Protein AF-A0A1E1WAR2-F1 (afdb_monomer)

InterPro domains:
  IPR010472 Formin, FH3 domain [PF06367] (87-270)
  IPR010472 Formin, FH3 domain [SM01139] (85-286)
  IPR010473 Formin, GTPase-binding domain [PF06371] (24-82)
  IPR010473 Formin, GTPase-binding domain [SM01140] (3-82)
  IPR011989 Armadillo-like helical [G3DSA:1.25.10.10] (8-185)
  IPR014768 Rho GTPase-binding/formin homology 3 (GBD/FH3) domain [PS51232] (1-270)
  IPR016024 Armadillo-type fold [SSF48371] (25-246)
  IPR043592 Formin-like protein, animal [PTHR45857] (8-294)

Solvent-accessible surface area (backbone atoms only — not comparable to full-atom values): 17718 Å² total; per-residue (Å²): 137,87,84,76,66,72,66,59,62,57,51,52,54,56,52,50,68,72,63,70,69,67,59,77,67,55,52,53,46,51,52,53,52,51,50,51,58,40,48,75,32,77,68,44,30,53,52,49,71,72,33,61,68,60,51,34,51,47,56,54,47,50,76,46,88,50,56,71,47,30,20,54,40,33,50,53,52,39,59,43,33,75,39,94,75,23,44,64,54,48,52,53,26,37,53,48,40,17,66,76,75,63,43,96,45,66,61,47,67,61,46,44,57,71,74,66,57,96,64,94,53,68,69,32,52,35,27,50,42,47,30,51,42,46,75,31,66,70,54,87,51,64,70,58,24,52,51,47,45,47,54,41,48,76,67,46,45,59,72,49,51,64,67,51,71,76,53,87,50,63,73,44,48,53,41,52,48,58,39,62,78,65,59,84,58,67,67,60,54,49,52,53,50,52,53,49,49,54,52,50,54,52,49,52,53,51,51,52,52,49,50,52,50,51,54,51,50,56,50,51,51,52,51,49,52,52,52,50,55,51,52,52,51,52,52,50,50,53,50,51,53,50,51,51,52,52,48,54,51,48,52,52,54,51,52,53,51,50,52,52,50,54,52,50,52,50,50,52,49,50,52,51,48,52,52,50,48,54,52,49,50,58,56,54,74,72,64,88,90,84,88,82,91,80,89,84,88,82,89,81,82,90,84,83,88,80,85,84,134

Sequence (309 aa):
ETTGSPGVAKRRSRHAARLNMGASTDDIHVCIMCMRAIMNNKYGFNMVIQHREAINSIALSLVHHSLRTKALVLELLAAICLVKGGHQIILSAFDNFKEVVGEPRRFHTLMEYFMNYDSFHIEFMVACMQFVNIIVHSVEDMNFRVHLQYEFTALKLDEYLERLRLCESEDLQVQISAYLDNVFDVAALMEDSETKTAALEKVNELEDELGHAHERLAALEREAIAKLATLEAELAQVRQERDQLAEARRQVVEEVSTLRRAQQDSRNRQSMLESKVQELESLTKSLPRGASMGAISSHALCNGNGTPN

Nearest PDB structures (foldseek):
  4yc7-assembly1_B  TM=9.205E-01  e=5.874E-16  Homo sapiens
  2bnx-assembly1_B  TM=8.330E-01  e=1.258E-05  Mus musculus
  3eg5-assembly1_D  TM=7.615E-01  e=5.241E-06  Mus musculus
  2bap-assembly2_B-3  TM=7.646E-01  e=7.913E-06  Mus musculus
  2bap-assembly1_A-2  TM=7.603E-01  e=1.258E-05  Mus musculus

Foldseek 3Di:
DDDDDPVVVVVVVVVCVVVPPDPVLVVLLVVLVVLVVLCVDPVSVVVCLVVLVNLLSLVLQCPRPDLVSVLSSLVVLLVQCLDDVSLVSSVVSQVVVCVVVVPPDRCLVVLCCQQPPPDDDPSSNLSSLSSLLSSQQVDPDVVSSLVSLVSVVVSVVVVRLVVCCPPPDPSNNVSSVSNVVRDDDPPVVVVVVVVVVVVVVVVVVVVVVVVVVVVVVVVVVVVVVVVVVVVVVVVVVVVVVVVVVVVVVVVVVVVVVVVVVVVVVVVVVVVVVVVVVVVVVVVVVPDDDDDDDDDDDDDDYDDDDDDDD

pLDDT: mean 85.82, std 19.59, range [28.16, 98.69]

Structure (mmCIF, N/CA/C/O backbone):
data_AF-A0A1E1WAR2-F1
#
_entry.id   AF-A0A1E1WAR2-F1
#
loop_
_atom_site.group_PDB
_atom_site.id
_atom_site.type_symbol
_atom_site.label_atom_id
_atom_site.label_alt_id
_atom_site.label_comp_id
_atom_site.label_asym_id
_atom_site.label_entity_id
_atom_site.label_seq_id
_atom_site.pdbx_PDB_ins_code
_atom_site.Cartn_x
_atom_site.Cartn_y
_atom_site.Cartn_z
_atom_site.occupancy
_atom_site.B_iso_or_equiv
_atom_site.auth_seq_id
_atom_site.auth_comp_id
_atom_site.auth_asym_id
_atom_site.auth_atom_id
_atom_site.pdbx_PDB_model_num
ATOM 1 N N . GLU A 1 1 ? 30.518 -13.631 -61.003 1.00 35.75 1 GLU A N 1
ATOM 2 C CA . GLU A 1 1 ? 31.644 -13.105 -60.206 1.00 35.75 1 GLU A CA 1
ATOM 3 C C . GLU A 1 1 ? 31.905 -11.655 -60.593 1.00 35.75 1 GLU A C 1
ATOM 5 O O . GLU A 1 1 ? 32.492 -11.381 -61.629 1.00 35.75 1 GLU A O 1
ATOM 10 N N . THR A 1 2 ? 31.381 -10.708 -59.820 1.00 40.50 2 THR A N 1
ATOM 11 C CA . THR A 1 2 ? 31.647 -9.274 -59.994 1.00 40.50 2 THR A CA 1
ATOM 12 C C . THR A 1 2 ? 32.801 -8.883 -59.082 1.00 40.50 2 THR A C 1
ATOM 14 O O . THR A 1 2 ? 32.633 -8.722 -57.874 1.00 40.50 2 THR A O 1
ATOM 17 N N . THR A 1 3 ? 33.990 -8.764 -59.664 1.00 42.94 3 THR A N 1
ATOM 18 C CA . THR A 1 3 ? 35.223 -8.338 -58.998 1.00 42.94 3 THR A CA 1
ATOM 19 C C . THR A 1 3 ? 35.148 -6.851 -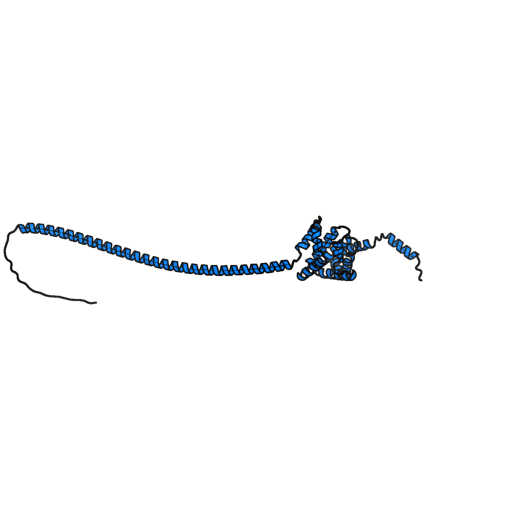58.641 1.00 42.94 3 THR A C 1
ATOM 21 O O . THR A 1 3 ? 35.462 -5.983 -59.456 1.00 42.94 3 THR A O 1
ATOM 24 N N . GLY A 1 4 ? 34.715 -6.541 -57.417 1.00 48.22 4 GLY A N 1
ATOM 25 C CA . GLY A 1 4 ? 34.811 -5.196 -56.850 1.00 48.22 4 GLY A CA 1
ATOM 26 C C . GLY A 1 4 ? 36.274 -4.802 -56.631 1.00 48.22 4 GLY A C 1
ATOM 27 O O . GLY A 1 4 ? 37.035 -5.532 -55.999 1.00 48.22 4 GLY A O 1
ATOM 28 N N . SER A 1 5 ? 36.688 -3.653 -57.170 1.00 49.53 5 SER A N 1
ATOM 29 C CA . SER A 1 5 ? 38.080 -3.199 -57.135 1.00 49.53 5 SER A CA 1
ATOM 30 C C . SER A 1 5 ? 38.604 -3.004 -55.693 1.00 49.53 5 SER A C 1
ATOM 32 O O . SER A 1 5 ? 38.009 -2.244 -54.920 1.00 49.53 5 SER A O 1
ATOM 34 N N . PRO A 1 6 ? 39.768 -3.581 -55.328 1.00 55.44 6 PRO A N 1
ATOM 35 C CA . PRO A 1 6 ? 40.311 -3.562 -53.959 1.00 55.44 6 PRO A CA 1
ATOM 36 C C . PRO A 1 6 ? 40.674 -2.160 -53.428 1.00 55.44 6 PRO A C 1
ATOM 38 O O . PRO A 1 6 ? 40.878 -1.974 -52.227 1.00 55.44 6 PRO A O 1
ATOM 41 N N . GLY A 1 7 ? 40.722 -1.144 -54.295 1.00 55.06 7 GLY A N 1
ATOM 42 C CA . GLY A 1 7 ? 41.007 0.242 -53.916 1.00 55.06 7 GLY A CA 1
ATOM 43 C C . GLY A 1 7 ? 39.894 0.928 -53.115 1.00 55.06 7 GLY A C 1
ATOM 44 O O . GLY A 1 7 ? 40.194 1.768 -52.268 1.00 55.06 7 GLY A O 1
ATOM 45 N N . VAL A 1 8 ? 38.622 0.566 -53.322 1.00 53.78 8 VAL A N 1
ATOM 46 C CA . VAL A 1 8 ? 37.477 1.251 -52.682 1.00 53.78 8 VAL A CA 1
ATOM 47 C C . VAL A 1 8 ? 37.313 0.825 -51.218 1.00 53.78 8 VAL A C 1
ATOM 49 O O . VAL A 1 8 ? 37.133 1.672 -50.340 1.00 53.78 8 VAL A O 1
ATOM 52 N N . ALA A 1 9 ? 37.477 -0.468 -50.925 1.00 52.78 9 ALA A N 1
ATOM 53 C CA . ALA A 1 9 ? 37.443 -1.006 -49.561 1.00 52.78 9 ALA A CA 1
ATOM 54 C C . ALA A 1 9 ? 38.599 -0.466 -48.698 1.00 52.78 9 ALA A C 1
ATOM 56 O O . ALA A 1 9 ? 38.397 -0.039 -47.559 1.00 52.78 9 ALA A O 1
ATOM 57 N N . LYS A 1 10 ? 39.806 -0.377 -49.276 1.00 54.72 10 LYS A N 1
ATOM 58 C CA . LYS A 1 10 ? 41.007 0.148 -48.603 1.00 54.72 10 LYS A CA 1
ATOM 59 C C . LYS A 1 10 ? 40.899 1.648 -48.291 1.00 54.72 10 LYS A C 1
ATOM 61 O O . LYS A 1 10 ? 41.453 2.118 -47.299 1.00 54.72 10 LYS A O 1
ATOM 66 N N . ARG A 1 11 ? 40.163 2.404 -49.115 1.00 54.19 11 ARG A N 1
ATOM 67 C CA . ARG A 1 11 ? 39.921 3.844 -48.929 1.00 54.19 11 ARG A CA 1
ATOM 68 C C . ARG A 1 11 ? 38.843 4.121 -47.868 1.00 54.19 11 ARG A C 1
ATOM 70 O O . ARG A 1 11 ? 39.041 5.032 -47.072 1.00 54.19 11 ARG A O 1
ATOM 77 N N . ARG A 1 12 ? 37.782 3.299 -47.781 1.00 54.12 12 ARG A N 1
ATOM 78 C CA . ARG A 1 12 ? 36.788 3.342 -46.678 1.00 54.12 12 ARG A CA 1
ATOM 79 C C . ARG A 1 12 ? 37.419 2.991 -45.327 1.00 54.12 12 ARG A C 1
ATOM 81 O O . ARG A 1 12 ? 37.233 3.728 -44.367 1.00 54.12 12 ARG A O 1
ATOM 88 N N . SER A 1 13 ? 38.237 1.938 -45.281 1.00 57.78 13 SER A N 1
ATOM 89 C CA . SER A 1 13 ? 38.973 1.515 -44.076 1.00 57.78 13 SER A CA 1
ATOM 90 C C . SER A 1 13 ? 39.910 2.610 -43.538 1.00 57.78 13 SER A C 1
ATOM 92 O O . SER A 1 13 ? 39.918 2.890 -42.342 1.00 57.78 13 SER A O 1
ATOM 94 N N . ARG A 1 14 ? 40.638 3.310 -44.420 1.00 54.91 14 ARG A N 1
ATOM 95 C CA . ARG A 1 14 ? 41.510 4.434 -44.031 1.00 54.91 14 ARG A CA 1
ATOM 96 C C . ARG A 1 14 ? 40.754 5.689 -43.588 1.00 54.91 14 ARG A C 1
ATOM 98 O O . ARG A 1 14 ? 41.322 6.497 -42.860 1.00 54.91 14 ARG A O 1
ATOM 105 N N . HIS A 1 15 ? 39.515 5.880 -44.041 1.00 55.97 15 HIS A N 1
ATOM 106 C CA . HIS A 1 15 ? 38.675 6.994 -43.596 1.00 55.97 15 HIS A CA 1
ATOM 107 C C . HIS A 1 15 ? 38.059 6.705 -42.220 1.00 55.97 15 HIS A C 1
ATOM 109 O O . HIS A 1 15 ? 38.108 7.570 -41.356 1.00 55.97 15 HIS A O 1
ATOM 115 N N . ALA A 1 16 ? 37.613 5.468 -41.977 1.00 51.00 16 ALA A N 1
ATOM 116 C CA . ALA A 1 16 ? 37.137 5.012 -40.668 1.00 51.00 16 ALA A CA 1
ATOM 117 C C . ALA A 1 16 ? 38.235 5.066 -39.586 1.00 51.00 16 ALA A C 1
ATOM 119 O O . ALA A 1 16 ? 37.996 5.560 -38.490 1.00 51.00 16 ALA A O 1
ATOM 120 N N . ALA A 1 17 ? 39.469 4.666 -39.918 1.00 53.12 17 ALA A N 1
ATOM 121 C CA . ALA A 1 17 ? 40.612 4.741 -39.000 1.00 53.12 17 ALA A CA 1
ATOM 122 C C . ALA A 1 17 ? 41.081 6.181 -38.697 1.00 53.12 17 ALA A C 1
ATOM 124 O O . ALA A 1 17 ? 41.742 6.414 -37.693 1.00 53.12 17 ALA A O 1
ATOM 125 N N . ARG A 1 18 ? 40.755 7.157 -39.557 1.00 50.56 18 ARG A N 1
ATOM 126 C CA . ARG A 1 18 ? 41.067 8.584 -39.341 1.00 50.56 18 ARG A CA 1
ATOM 127 C C . ARG A 1 18 ? 40.062 9.296 -38.437 1.00 50.56 18 ARG A C 1
ATOM 129 O O . ARG A 1 18 ? 40.351 10.404 -38.000 1.00 50.56 18 ARG A O 1
ATOM 136 N N . LEU A 1 19 ? 38.906 8.685 -38.193 1.00 58.22 19 LEU A N 1
ATOM 137 C CA . LEU A 1 19 ? 37.821 9.271 -37.410 1.00 58.22 19 LEU A CA 1
ATOM 138 C C . LEU A 1 19 ? 37.826 8.827 -35.940 1.00 58.22 19 LEU A C 1
ATOM 140 O O . LEU A 1 19 ? 36.928 9.234 -35.218 1.00 58.22 19 LEU A O 1
ATOM 144 N N . ASN A 1 20 ? 38.809 8.029 -35.486 1.00 49.94 20 ASN A N 1
ATOM 145 C CA . ASN A 1 20 ? 38.800 7.434 -34.140 1.00 49.94 20 ASN A CA 1
ATOM 146 C C . ASN A 1 20 ? 37.421 6.836 -33.794 1.00 49.94 20 ASN A C 1
ATOM 148 O O . ASN A 1 20 ? 36.910 7.044 -32.697 1.00 49.94 20 ASN A O 1
ATOM 152 N N . MET A 1 21 ? 36.796 6.129 -34.744 1.00 51.72 21 MET A N 1
ATOM 153 C CA . MET A 1 21 ? 35.579 5.371 -34.453 1.00 51.72 21 MET A CA 1
ATOM 154 C C . MET A 1 21 ? 35.983 4.298 -33.435 1.00 51.72 21 MET A C 1
ATOM 156 O O . MET A 1 21 ? 36.791 3.428 -33.770 1.00 51.72 21 MET A O 1
ATOM 160 N N . GLY A 1 22 ? 35.534 4.446 -32.186 1.00 56.62 22 GLY A N 1
ATOM 161 C CA . GLY A 1 22 ? 35.823 3.526 -31.086 1.00 56.62 22 GLY A CA 1
ATOM 162 C C . GLY A 1 22 ? 35.244 2.132 -31.335 1.00 56.62 22 GLY A C 1
ATOM 163 O O . GLY A 1 22 ? 34.830 1.793 -32.447 1.00 56.62 22 GLY A O 1
ATOM 164 N N . ALA A 1 23 ? 35.209 1.288 -30.306 1.00 60.88 23 ALA A N 1
ATOM 165 C CA . ALA A 1 23 ? 34.472 0.034 -30.427 1.00 60.88 23 ALA A CA 1
ATOM 166 C C . ALA A 1 23 ? 32.976 0.348 -30.624 1.00 60.88 23 ALA A C 1
ATOM 168 O O . ALA A 1 23 ? 32.454 1.268 -30.002 1.00 60.88 23 ALA A O 1
ATOM 169 N N . SER A 1 24 ? 32.253 -0.440 -31.429 1.00 61.31 24 SER A N 1
ATOM 170 C CA . SER A 1 24 ? 30.806 -0.242 -31.667 1.00 61.31 24 SER A CA 1
ATOM 171 C C . SER A 1 24 ? 29.959 -0.277 -30.386 1.00 61.31 24 SER A C 1
ATOM 173 O O . SER A 1 24 ? 28.804 0.133 -30.371 1.00 61.31 24 SER A O 1
ATOM 175 N N . THR A 1 25 ? 30.521 -0.805 -29.304 1.00 61.94 25 THR A N 1
ATOM 176 C CA . THR A 1 25 ? 29.941 -0.811 -27.963 1.00 61.94 25 THR A CA 1
ATOM 177 C C . THR A 1 25 ? 30.007 0.551 -27.273 1.00 61.94 25 THR A C 1
ATOM 179 O O . THR A 1 25 ? 29.090 0.912 -26.539 1.00 61.94 25 THR A O 1
ATOM 182 N N . ASP A 1 26 ? 31.047 1.341 -27.545 1.00 72.06 26 ASP A N 1
ATOM 183 C CA . ASP A 1 26 ? 31.147 2.715 -27.049 1.00 72.06 26 ASP A CA 1
ATOM 184 C C . ASP A 1 26 ? 30.099 3.601 -27.737 1.00 72.06 26 ASP A C 1
ATOM 186 O O . ASP A 1 26 ? 29.491 4.455 -27.091 1.00 72.06 26 ASP A O 1
ATOM 190 N N . ASP A 1 27 ? 29.805 3.328 -29.015 1.00 85.75 27 ASP A N 1
ATOM 191 C CA . ASP A 1 27 ? 28.776 4.040 -29.778 1.00 85.75 27 ASP A CA 1
ATOM 192 C C . ASP A 1 27 ? 27.384 3.885 -29.140 1.00 85.75 27 ASP A C 1
ATOM 194 O O . ASP A 1 27 ? 26.646 4.865 -29.040 1.00 85.75 27 ASP A O 1
ATOM 198 N N . ILE A 1 28 ? 27.036 2.692 -28.631 1.00 92.81 28 ILE A N 1
ATOM 199 C CA . ILE A 1 28 ? 25.751 2.460 -27.943 1.00 92.81 28 ILE A CA 1
ATOM 200 C C . ILE A 1 28 ? 25.660 3.324 -26.683 1.00 92.81 28 ILE A C 1
ATOM 202 O O . ILE A 1 28 ? 24.659 4.012 -26.480 1.00 92.81 28 ILE A O 1
ATOM 206 N N . HIS A 1 29 ? 26.706 3.335 -25.851 1.00 93.19 29 HIS A N 1
ATOM 207 C CA . HIS A 1 29 ? 26.727 4.160 -24.642 1.00 93.19 29 HIS A CA 1
ATOM 208 C C . HIS A 1 29 ? 26.541 5.646 -24.972 1.00 93.19 29 HIS A C 1
ATOM 210 O O . HIS A 1 29 ? 25.717 6.327 -24.356 1.00 93.19 29 HIS A O 1
ATOM 216 N N . VAL A 1 30 ? 27.260 6.140 -25.984 1.00 95.25 30 VAL A N 1
ATOM 217 C CA . VAL A 1 30 ? 27.161 7.532 -26.439 1.00 95.25 30 VAL A CA 1
ATOM 218 C C . VAL A 1 30 ? 25.762 7.841 -26.977 1.00 95.25 30 VAL A C 1
ATOM 220 O O . VAL A 1 30 ? 25.206 8.885 -26.635 1.00 95.25 30 VAL A O 1
ATOM 223 N N . CYS A 1 31 ? 25.134 6.936 -27.736 1.00 96.38 31 CYS A N 1
ATOM 224 C CA . CYS A 1 31 ? 23.748 7.099 -28.180 1.00 96.38 31 CYS A CA 1
ATOM 225 C C . CYS A 1 31 ? 22.776 7.251 -26.999 1.00 96.38 31 CYS A C 1
ATOM 227 O O . CYS A 1 31 ? 21.923 8.140 -27.024 1.00 96.38 31 CYS A O 1
ATOM 229 N N . ILE A 1 32 ? 22.929 6.452 -25.938 1.00 97.12 32 ILE A N 1
ATOM 230 C CA . ILE A 1 32 ? 22.105 6.583 -24.727 1.00 97.12 32 ILE A CA 1
ATOM 231 C C . ILE A 1 32 ? 22.372 7.918 -24.012 1.00 97.12 32 ILE A C 1
ATOM 233 O O . ILE A 1 32 ? 21.429 8.577 -23.569 1.00 97.12 32 ILE A O 1
ATOM 237 N N . MET A 1 33 ? 23.623 8.387 -23.961 1.00 96.50 33 MET A N 1
ATOM 238 C CA . MET A 1 33 ? 23.936 9.726 -23.440 1.00 96.50 33 MET A CA 1
ATOM 239 C C . MET A 1 33 ? 23.274 10.843 -24.265 1.00 96.50 33 MET A C 1
ATOM 241 O O . MET A 1 33 ? 22.765 11.809 -23.694 1.00 96.50 33 MET A O 1
ATOM 245 N N . CYS A 1 34 ? 23.226 10.714 -25.593 1.00 97.19 34 CYS A N 1
ATOM 246 C CA . CYS A 1 34 ? 22.501 11.651 -26.454 1.00 97.19 34 CYS A CA 1
ATOM 247 C C . CYS A 1 34 ? 20.991 11.622 -26.177 1.00 97.19 34 CYS A C 1
ATOM 249 O O . CYS A 1 34 ? 20.377 12.685 -26.072 1.00 97.19 34 CYS A O 1
ATOM 251 N N . MET A 1 35 ? 20.399 10.436 -25.988 1.00 97.31 35 MET A N 1
ATOM 252 C CA . MET A 1 35 ? 18.989 10.308 -25.598 1.00 97.31 35 MET A CA 1
ATOM 253 C C . MET A 1 35 ? 18.714 10.996 -24.258 1.00 97.31 35 MET A C 1
ATOM 255 O O . MET A 1 35 ? 17.756 11.762 -24.156 1.00 97.31 35 MET A O 1
ATOM 259 N N . ARG A 1 36 ? 19.599 10.833 -23.264 1.00 97.00 36 ARG A N 1
ATOM 260 C CA . ARG A 1 36 ? 19.521 11.563 -21.987 1.00 97.00 36 ARG A CA 1
ATOM 261 C C . ARG A 1 36 ? 19.521 13.076 -22.187 1.00 97.00 36 ARG A C 1
ATOM 263 O O . ARG A 1 36 ? 18.711 13.771 -21.578 1.00 97.00 36 ARG A O 1
ATOM 270 N N . ALA A 1 37 ? 20.400 13.593 -23.045 1.00 97.69 37 ALA A N 1
ATOM 271 C CA . ALA A 1 37 ? 20.472 15.025 -23.327 1.00 97.69 37 ALA A CA 1
ATOM 272 C C . ALA A 1 37 ? 19.180 15.557 -23.977 1.00 97.69 37 ALA A C 1
ATOM 274 O O . ALA A 1 37 ? 18.696 16.618 -23.586 1.00 97.69 37 ALA A O 1
ATOM 275 N N . ILE A 1 38 ? 18.586 14.805 -24.913 1.00 97.00 38 ILE A N 1
ATOM 276 C CA . ILE A 1 38 ? 17.298 15.148 -25.544 1.00 97.00 38 ILE A CA 1
ATOM 277 C C . ILE A 1 38 ? 16.167 15.152 -24.506 1.00 97.00 38 ILE A C 1
ATOM 279 O O . ILE A 1 38 ? 15.347 16.069 -24.476 1.00 97.00 38 ILE A O 1
ATOM 283 N N . MET A 1 39 ? 16.143 14.148 -23.630 1.00 96.56 39 MET A N 1
ATOM 284 C CA . MET A 1 39 ? 15.143 13.992 -22.571 1.00 96.56 39 MET A CA 1
ATOM 285 C C . MET A 1 39 ? 15.260 15.041 -21.457 1.00 96.56 39 MET A C 1
ATOM 287 O O . MET A 1 39 ? 14.279 15.305 -20.768 1.00 96.56 39 MET A O 1
ATOM 291 N N . ASN A 1 40 ? 16.411 15.704 -21.315 1.00 95.50 40 ASN A N 1
ATOM 292 C CA . ASN A 1 40 ? 16.586 16.840 -20.403 1.00 95.50 40 ASN A CA 1
ATOM 293 C C . ASN A 1 40 ? 15.948 18.149 -20.928 1.00 95.50 40 ASN A C 1
ATOM 295 O O . ASN A 1 40 ? 16.071 19.213 -20.326 1.00 95.50 40 ASN A O 1
ATOM 299 N N . ASN A 1 41 ? 15.260 18.098 -22.070 1.00 95.88 41 ASN A N 1
ATOM 300 C CA . ASN A 1 41 ? 14.433 19.179 -22.582 1.00 95.88 41 ASN A CA 1
ATOM 301 C C . ASN A 1 41 ? 12.965 18.734 -22.602 1.00 95.88 41 ASN A C 1
ATOM 303 O O . ASN A 1 41 ? 12.649 17.701 -23.180 1.00 95.88 41 ASN A O 1
ATOM 307 N N . LYS A 1 42 ? 12.043 19.537 -22.053 1.00 94.75 42 LYS A N 1
ATOM 308 C CA . LYS A 1 42 ? 10.608 19.188 -21.989 1.00 94.75 42 LYS A CA 1
ATOM 309 C C . LYS A 1 42 ? 10.006 18.811 -23.352 1.00 94.75 42 LYS A C 1
ATOM 311 O O . LYS A 1 42 ? 9.210 17.879 -23.430 1.00 94.75 42 LYS A O 1
ATOM 316 N N . TYR A 1 43 ? 10.358 19.531 -24.418 1.00 96.69 43 TYR A N 1
ATOM 317 C CA . TYR A 1 43 ? 9.876 19.231 -25.768 1.00 96.69 43 TYR A CA 1
ATOM 318 C C . TYR A 1 43 ? 10.502 17.937 -26.304 1.00 96.69 43 TYR A C 1
ATOM 320 O O . TYR A 1 43 ? 9.777 17.065 -26.778 1.00 96.69 43 TYR A O 1
ATOM 328 N N . GLY A 1 44 ? 11.820 17.773 -26.148 1.00 96.75 44 GLY A N 1
ATOM 329 C CA . GLY A 1 44 ? 12.530 16.549 -26.533 1.00 96.75 44 GLY A CA 1
ATOM 330 C C . GLY A 1 44 ? 12.008 15.307 -25.804 1.00 96.75 44 GLY A C 1
ATOM 331 O O . GLY A 1 44 ? 11.721 14.295 -26.433 1.00 96.75 44 GLY A O 1
ATOM 332 N N . PHE A 1 45 ? 11.780 15.411 -24.497 1.00 95.81 45 PHE A N 1
ATOM 333 C CA . PHE A 1 45 ? 11.186 14.360 -23.675 1.00 95.81 45 PHE A CA 1
ATOM 334 C C . PHE A 1 45 ? 9.802 13.935 -24.183 1.00 95.81 45 PHE A C 1
ATOM 336 O O . PHE A 1 45 ? 9.553 12.747 -24.379 1.00 95.81 45 PHE A O 1
ATOM 343 N N . ASN A 1 46 ? 8.920 14.898 -24.476 1.00 94.69 46 ASN A N 1
ATOM 344 C CA . ASN A 1 46 ? 7.595 14.607 -25.030 1.00 94.69 46 ASN A CA 1
ATOM 345 C C . ASN A 1 46 ? 7.673 13.916 -26.400 1.00 94.69 46 ASN A C 1
ATOM 347 O O . ASN A 1 46 ? 6.880 13.015 -26.664 1.00 94.69 46 ASN A O 1
ATOM 351 N N . MET A 1 47 ? 8.629 14.301 -27.255 1.00 95.81 47 MET A N 1
ATOM 352 C CA . MET A 1 47 ? 8.853 13.616 -28.533 1.00 95.81 47 MET A CA 1
ATOM 353 C C . MET A 1 47 ? 9.305 12.165 -28.334 1.00 95.81 47 MET A C 1
ATOM 355 O O . MET A 1 47 ? 8.802 11.278 -29.019 1.00 95.81 47 MET A O 1
ATOM 359 N N . VAL A 1 48 ? 10.211 11.908 -27.383 1.00 96.25 48 VAL A N 1
ATOM 360 C CA . VAL A 1 48 ? 10.679 10.546 -27.072 1.00 96.25 48 VAL A CA 1
ATOM 361 C C . VAL A 1 48 ? 9.533 9.678 -26.552 1.00 96.25 48 VAL A C 1
ATOM 363 O O . VAL A 1 48 ? 9.370 8.556 -27.021 1.00 96.25 48 VAL A O 1
ATOM 366 N N . ILE A 1 49 ? 8.689 10.203 -25.657 1.00 94.12 49 ILE A N 1
ATOM 367 C CA . ILE A 1 49 ? 7.522 9.474 -25.128 1.00 94.12 49 ILE A CA 1
ATOM 368 C C . ILE A 1 49 ? 6.539 9.063 -26.226 1.00 94.12 49 ILE A C 1
ATOM 370 O O . ILE A 1 49 ? 5.950 7.985 -26.169 1.00 94.12 49 ILE A O 1
ATOM 374 N N . GLN A 1 50 ? 6.365 9.906 -27.242 1.00 94.19 50 GLN A N 1
ATOM 375 C CA . GLN A 1 50 ? 5.490 9.609 -28.375 1.00 94.19 50 GLN A CA 1
ATOM 376 C C . GLN A 1 50 ? 6.105 8.589 -29.348 1.00 94.19 50 GLN A C 1
ATOM 378 O O . GLN A 1 50 ? 5.384 8.004 -30.155 1.00 94.19 50 GLN A O 1
ATOM 383 N N . HIS A 1 51 ? 7.414 8.334 -29.263 1.00 96.12 51 HIS A N 1
ATOM 384 C CA . HIS A 1 51 ? 8.145 7.457 -30.172 1.00 96.12 51 HIS A CA 1
ATOM 385 C C . HIS A 1 51 ? 8.440 6.087 -29.540 1.00 96.12 51 HIS A C 1
ATOM 387 O O . HIS A 1 51 ? 9.540 5.826 -29.049 1.00 96.12 51 HIS A O 1
ATOM 393 N N . ARG A 1 52 ? 7.466 5.167 -29.601 1.00 94.06 52 ARG A N 1
ATOM 394 C CA . ARG A 1 52 ? 7.553 3.826 -28.979 1.00 94.06 52 ARG A CA 1
ATOM 395 C C . ARG A 1 52 ? 8.833 3.057 -29.318 1.00 94.06 52 ARG A C 1
ATOM 397 O O . ARG A 1 52 ? 9.468 2.507 -28.427 1.00 94.06 52 ARG A O 1
ATOM 404 N N . GLU A 1 53 ? 9.255 3.061 -30.581 1.00 95.69 53 GLU A N 1
ATOM 405 C CA . GLU A 1 53 ? 10.465 2.340 -31.007 1.00 95.69 53 GLU A CA 1
ATOM 406 C C . GLU A 1 53 ? 11.748 2.890 -30.368 1.00 95.69 53 GLU A C 1
ATOM 408 O O . GLU A 1 53 ? 12.704 2.142 -30.163 1.00 95.69 53 GLU A O 1
ATOM 413 N N . ALA A 1 54 ? 11.772 4.180 -30.010 1.00 97.00 54 ALA A N 1
ATOM 414 C CA . ALA A 1 54 ? 12.932 4.774 -29.350 1.00 97.00 54 ALA A CA 1
ATOM 415 C C . ALA A 1 54 ? 13.060 4.228 -27.925 1.00 97.00 54 ALA A C 1
ATOM 417 O O . ALA A 1 54 ? 14.153 3.874 -27.495 1.00 97.00 54 ALA A O 1
ATOM 418 N N . ILE A 1 55 ? 11.935 4.086 -27.223 1.00 98.06 55 ILE A N 1
ATOM 419 C CA . ILE A 1 55 ? 11.884 3.528 -25.868 1.00 98.06 55 ILE A CA 1
ATOM 420 C C . ILE A 1 55 ? 12.214 2.036 -25.889 1.00 98.06 55 ILE A C 1
ATOM 422 O O . ILE A 1 55 ? 13.031 1.592 -25.087 1.00 98.06 55 ILE A O 1
ATOM 426 N N . ASN A 1 56 ? 11.674 1.281 -26.851 1.00 98.06 56 ASN A N 1
ATOM 427 C CA . ASN A 1 56 ? 12.036 -0.127 -27.036 1.00 98.06 56 ASN A CA 1
ATOM 428 C C . ASN A 1 56 ? 13.543 -0.284 -27.303 1.00 98.06 56 ASN A C 1
ATOM 430 O O . ASN A 1 56 ? 14.181 -1.162 -26.734 1.00 98.06 56 ASN A O 1
ATOM 434 N N . SER A 1 57 ? 14.141 0.606 -28.104 1.00 97.50 57 SER A N 1
ATOM 435 C CA . SER A 1 57 ? 15.589 0.602 -28.367 1.00 97.50 57 SER A CA 1
ATOM 436 C C . SER A 1 57 ? 16.417 0.939 -27.120 1.00 97.50 57 SER A C 1
ATOM 438 O O . SER A 1 57 ? 17.463 0.327 -26.889 1.00 97.50 57 SER A O 1
ATOM 440 N N . ILE A 1 58 ? 15.948 1.876 -26.283 1.00 98.12 58 ILE A N 1
ATOM 441 C CA . ILE A 1 58 ? 16.564 2.162 -24.978 1.00 98.12 58 ILE A CA 1
ATOM 442 C C . ILE A 1 58 ? 16.496 0.915 -24.087 1.00 98.12 58 ILE A C 1
ATOM 444 O O . ILE A 1 58 ? 17.520 0.520 -23.539 1.00 98.12 58 ILE A O 1
ATOM 448 N N . ALA A 1 59 ? 15.337 0.256 -23.990 1.00 98.31 59 ALA A N 1
ATOM 449 C CA . ALA A 1 59 ? 15.175 -0.963 -23.196 1.00 98.31 59 ALA A CA 1
ATOM 450 C C . ALA A 1 59 ? 16.086 -2.100 -23.687 1.00 98.31 59 ALA A C 1
ATOM 452 O O . ALA A 1 59 ? 16.800 -2.701 -22.889 1.00 98.31 59 ALA A O 1
ATOM 453 N N . LEU A 1 60 ? 16.157 -2.343 -25.000 1.00 97.75 60 LEU A N 1
ATOM 454 C CA . LEU A 1 60 ? 17.050 -3.350 -25.594 1.00 97.75 60 LEU A CA 1
ATOM 455 C C . LEU A 1 60 ? 18.536 -3.065 -25.335 1.00 97.75 60 LEU A C 1
ATOM 457 O O . LEU A 1 60 ? 19.343 -3.993 -25.256 1.00 97.75 60 LEU A O 1
ATOM 461 N N . SER A 1 61 ? 18.905 -1.799 -25.123 1.00 97.19 61 SER A N 1
ATOM 462 C CA . SER A 1 61 ? 20.277 -1.421 -24.766 1.00 97.19 61 SER A CA 1
ATOM 463 C C . SER A 1 61 ? 20.698 -1.924 -23.377 1.00 97.19 61 SER A C 1
ATOM 465 O O . SER A 1 61 ? 21.887 -1.900 -23.059 1.00 97.19 61 SER A O 1
ATOM 467 N N . LEU A 1 62 ? 19.770 -2.454 -22.569 1.00 96.81 62 LEU A N 1
ATOM 468 C CA . LEU A 1 62 ? 20.075 -3.135 -21.309 1.00 96.81 62 LEU A CA 1
ATOM 469 C C . LEU A 1 62 ? 20.954 -4.386 -21.504 1.00 96.81 62 LEU A C 1
ATOM 471 O O . LEU A 1 62 ? 21.710 -4.736 -20.604 1.00 96.81 62 LEU A O 1
ATOM 475 N N . VAL A 1 63 ? 20.927 -5.023 -22.682 1.00 94.69 63 VAL A N 1
ATOM 476 C CA . VAL A 1 63 ? 21.776 -6.192 -23.010 1.00 94.69 63 VAL A CA 1
ATOM 477 C C . VAL A 1 63 ? 23.262 -5.809 -23.147 1.00 94.69 63 VAL A C 1
ATOM 479 O O . VAL A 1 63 ? 24.151 -6.660 -23.155 1.00 94.69 63 VAL A O 1
ATOM 482 N N . HIS A 1 64 ? 23.575 -4.513 -23.224 1.00 93.75 64 HIS A N 1
ATOM 483 C CA . HIS A 1 64 ? 24.944 -4.034 -23.372 1.00 93.75 64 HIS A CA 1
ATOM 484 C C . HIS A 1 64 ? 25.841 -4.467 -22.203 1.00 93.75 64 HIS A C 1
ATOM 486 O O . HIS A 1 64 ? 25.482 -4.275 -21.048 1.00 93.75 64 HIS A O 1
ATOM 492 N N . HIS A 1 65 ? 27.049 -4.976 -22.468 1.00 90.69 65 HIS A N 1
ATOM 493 C CA . HIS A 1 65 ? 27.929 -5.564 -21.445 1.00 90.69 65 HIS A CA 1
ATOM 494 C C . HIS A 1 65 ? 28.323 -4.594 -20.308 1.00 90.69 65 HIS A C 1
ATOM 496 O O . HIS A 1 65 ? 28.414 -5.005 -19.154 1.00 90.69 65 HIS A O 1
ATOM 502 N N . SER A 1 66 ? 28.492 -3.299 -20.595 1.00 92.00 66 SER A N 1
ATOM 503 C CA . SER A 1 66 ? 28.893 -2.293 -19.598 1.00 92.00 66 SER A CA 1
ATOM 504 C C . SER A 1 66 ? 27.792 -2.006 -18.569 1.00 92.00 66 SER A C 1
ATOM 506 O O . SER A 1 66 ? 26.736 -1.476 -18.922 1.00 92.00 66 SER A O 1
ATOM 508 N N . LEU A 1 67 ? 28.075 -2.267 -17.286 1.00 93.69 67 LEU A N 1
ATOM 509 C CA . LEU A 1 67 ? 27.178 -1.973 -16.154 1.00 93.69 67 LEU A CA 1
ATOM 510 C C . LEU A 1 67 ? 26.836 -0.481 -16.046 1.00 93.69 67 LEU A C 1
ATOM 512 O O . LEU A 1 67 ? 25.691 -0.133 -15.777 1.00 93.69 67 LEU A O 1
ATOM 516 N N . ARG A 1 68 ? 27.784 0.402 -16.379 1.00 94.69 68 ARG A N 1
ATOM 517 C CA . ARG A 1 68 ? 27.547 1.851 -16.474 1.00 94.69 68 ARG A CA 1
ATOM 518 C C . ARG A 1 68 ? 26.475 2.199 -17.511 1.00 94.69 68 ARG A C 1
ATOM 520 O O . ARG A 1 68 ? 25.658 3.086 -17.295 1.00 94.69 68 ARG A O 1
ATOM 527 N N . THR A 1 69 ? 26.471 1.503 -18.650 1.00 95.88 69 THR A N 1
ATOM 528 C CA . THR A 1 69 ? 25.441 1.706 -19.684 1.00 95.88 69 THR A CA 1
ATOM 529 C C . THR A 1 69 ? 24.091 1.190 -19.209 1.00 95.88 69 THR A C 1
ATOM 531 O O . THR A 1 69 ? 23.094 1.883 -19.380 1.00 95.88 69 THR A O 1
ATOM 534 N N . LYS A 1 70 ? 24.061 0.022 -18.554 1.00 96.88 70 LYS A N 1
ATOM 535 C CA . LYS A 1 70 ? 22.833 -0.524 -17.964 1.00 96.88 70 LYS A CA 1
ATOM 536 C C . LYS A 1 70 ? 22.226 0.419 -16.920 1.00 96.88 70 LYS A C 1
ATOM 538 O O . LYS A 1 70 ? 21.028 0.671 -16.968 1.00 96.88 70 LYS A O 1
ATOM 543 N N . ALA A 1 71 ? 23.050 0.982 -16.034 1.00 97.38 71 ALA A N 1
ATOM 544 C CA . ALA A 1 71 ? 22.615 1.957 -15.032 1.00 97.38 71 ALA A CA 1
ATOM 545 C C . ALA A 1 71 ? 21.951 3.174 -15.693 1.00 97.38 71 ALA A C 1
ATOM 547 O O . ALA A 1 71 ? 20.825 3.530 -15.362 1.00 97.38 71 ALA A O 1
ATOM 548 N N . LEU A 1 72 ? 22.602 3.740 -16.715 1.00 97.56 72 LEU A N 1
ATOM 549 C CA . LEU A 1 72 ? 22.075 4.874 -17.471 1.00 97.56 72 LEU A CA 1
ATOM 550 C C . LEU A 1 72 ? 20.749 4.555 -18.182 1.00 97.56 72 LEU A C 1
ATOM 552 O O . LEU A 1 72 ? 19.846 5.387 -18.204 1.00 97.56 72 LEU A O 1
ATOM 556 N N . VAL A 1 73 ? 20.624 3.359 -18.765 1.00 98.38 73 VAL A N 1
ATOM 557 C CA . VAL A 1 73 ? 19.371 2.891 -19.377 1.00 98.38 73 VAL A CA 1
ATOM 558 C C . VAL A 1 73 ? 18.255 2.846 -18.331 1.00 98.38 73 VAL A C 1
ATOM 560 O O . VAL A 1 73 ? 17.176 3.382 -18.576 1.00 98.38 73 VAL A O 1
ATOM 563 N N . LEU A 1 74 ? 18.519 2.275 -17.155 1.00 98.62 74 LEU A N 1
ATOM 564 C CA . LEU A 1 74 ? 17.541 2.172 -16.070 1.00 98.62 74 LEU A CA 1
ATOM 565 C C . LEU A 1 74 ? 17.127 3.543 -15.522 1.00 98.62 74 LEU A C 1
ATOM 567 O O . LEU A 1 74 ? 15.935 3.766 -15.331 1.00 98.62 74 LEU A O 1
ATOM 571 N N . GLU A 1 75 ? 18.062 4.485 -15.366 1.00 97.94 75 GLU A N 1
ATOM 572 C CA . GLU A 1 75 ? 17.757 5.878 -14.997 1.00 97.94 75 GLU A CA 1
ATOM 573 C C . GLU A 1 75 ? 16.771 6.529 -15.982 1.00 97.94 75 GLU A C 1
ATOM 575 O O . GLU A 1 75 ? 15.808 7.184 -15.573 1.00 97.94 75 GLU A O 1
ATOM 580 N N . LEU A 1 76 ? 16.982 6.342 -17.291 1.00 97.94 76 LEU A N 1
ATOM 581 C CA . LEU A 1 76 ? 16.101 6.905 -18.319 1.00 97.94 76 LEU A CA 1
ATOM 582 C C . LEU A 1 76 ? 14.717 6.254 -18.313 1.00 97.94 76 LEU A C 1
ATOM 584 O O . LEU A 1 76 ? 13.711 6.962 -18.390 1.00 97.94 76 LEU A O 1
ATOM 588 N N . LEU A 1 77 ? 14.654 4.925 -18.211 1.00 98.44 77 LEU A N 1
ATOM 589 C CA . LEU A 1 77 ? 13.384 4.197 -18.168 1.00 98.44 77 LEU A CA 1
ATOM 590 C C . LEU A 1 77 ? 12.598 4.533 -16.895 1.00 98.44 77 LEU A C 1
ATOM 592 O O . LEU A 1 77 ? 11.390 4.743 -16.975 1.00 98.44 77 LEU A O 1
ATOM 596 N N . ALA A 1 78 ? 13.271 4.672 -15.750 1.00 98.00 78 ALA A N 1
ATOM 597 C CA . ALA A 1 78 ? 12.674 5.121 -14.495 1.00 98.00 78 ALA A CA 1
ATOM 598 C C . ALA A 1 78 ? 12.064 6.528 -14.622 1.00 98.00 78 ALA A C 1
ATOM 600 O O . ALA A 1 78 ? 10.918 6.746 -14.227 1.00 98.00 78 ALA A O 1
ATOM 601 N N . ALA A 1 79 ? 12.789 7.470 -15.236 1.00 96.50 79 ALA A N 1
ATOM 602 C CA . ALA A 1 79 ? 12.294 8.827 -15.462 1.00 96.50 79 ALA A CA 1
ATOM 603 C C . ALA A 1 79 ? 11.046 8.858 -16.364 1.00 96.50 79 ALA A C 1
ATOM 605 O O . ALA A 1 79 ? 10.113 9.616 -16.102 1.00 96.50 79 ALA A O 1
ATOM 606 N N . ILE A 1 80 ? 11.000 8.019 -17.406 1.00 97.06 80 ILE A N 1
ATOM 607 C CA . ILE A 1 80 ? 9.808 7.868 -18.254 1.00 97.06 80 ILE A CA 1
ATOM 608 C C . ILE A 1 80 ? 8.671 7.205 -17.468 1.00 97.06 80 ILE A C 1
ATOM 610 O O . ILE A 1 80 ? 7.527 7.631 -17.581 1.00 97.06 80 ILE A O 1
ATOM 614 N N . CYS A 1 81 ? 8.963 6.192 -16.654 1.00 97.56 81 CYS A N 1
ATOM 615 C CA . CYS A 1 81 ? 7.959 5.455 -15.887 1.00 97.56 81 CYS A CA 1
ATOM 616 C C . CYS A 1 81 ? 7.159 6.358 -14.932 1.00 97.56 81 CYS A C 1
ATOM 618 O O . CYS A 1 81 ? 5.955 6.165 -14.772 1.00 97.56 81 CYS A O 1
ATOM 620 N N . LEU A 1 82 ? 7.814 7.363 -14.341 1.00 95.75 82 LEU A N 1
ATOM 621 C CA . LEU A 1 82 ? 7.217 8.278 -13.362 1.00 95.75 82 LEU A CA 1
ATOM 622 C C . LEU A 1 82 ? 6.241 9.304 -13.951 1.00 95.75 82 LEU A C 1
ATOM 624 O O . LEU A 1 82 ? 5.487 9.925 -13.201 1.00 95.75 82 LEU A O 1
ATOM 628 N N . VAL A 1 83 ? 6.245 9.535 -15.266 1.00 93.81 83 VAL A N 1
ATOM 629 C CA . VAL A 1 83 ? 5.327 10.515 -15.857 1.00 93.81 83 VAL A CA 1
ATOM 630 C C . VAL A 1 83 ? 3.963 9.905 -16.168 1.00 93.81 83 VAL A C 1
ATOM 632 O O . VAL A 1 83 ? 3.819 8.701 -16.375 1.00 93.81 83 VAL A O 1
ATOM 635 N N . LYS A 1 84 ? 2.932 10.753 -16.243 1.00 92.38 84 LYS A N 1
ATOM 636 C CA . LYS A 1 84 ? 1.555 10.317 -16.505 1.00 92.38 84 LYS A CA 1
ATOM 637 C C . LYS A 1 84 ? 1.466 9.505 -17.804 1.00 92.38 84 LYS A C 1
ATOM 639 O O . LYS A 1 84 ? 1.770 10.013 -18.879 1.00 92.38 84 LYS A O 1
ATOM 644 N N . GLY A 1 85 ? 1.015 8.255 -17.690 1.00 92.56 85 GLY A N 1
ATOM 645 C CA . GLY A 1 85 ? 0.909 7.307 -18.806 1.00 92.56 85 GLY A CA 1
ATOM 646 C C . GLY A 1 85 ? 2.228 6.637 -19.215 1.00 92.56 85 GLY A C 1
ATOM 647 O O . GLY A 1 85 ? 2.201 5.720 -20.031 1.00 92.56 85 GLY A O 1
ATOM 648 N N . GLY A 1 86 ? 3.362 7.043 -18.640 1.00 95.81 86 GLY A N 1
ATOM 649 C CA . GLY A 1 86 ? 4.679 6.479 -18.927 1.00 95.81 86 GLY A CA 1
ATOM 650 C C . GLY A 1 86 ? 4.852 5.049 -18.419 1.00 95.81 86 GLY A C 1
ATOM 651 O O . GLY A 1 86 ? 5.447 4.230 -19.112 1.00 95.81 86 GLY A O 1
ATOM 652 N N . HIS A 1 87 ? 4.251 4.713 -17.275 1.00 97.25 87 HIS A N 1
ATOM 653 C CA . HIS A 1 87 ? 4.283 3.361 -16.699 1.00 97.25 87 HIS A CA 1
ATOM 654 C C . HIS A 1 87 ? 3.873 2.265 -17.700 1.00 97.25 87 HIS A C 1
ATOM 656 O O . HIS A 1 87 ? 4.630 1.329 -17.950 1.00 97.25 87 HIS A O 1
ATOM 662 N N . GLN A 1 88 ? 2.735 2.442 -18.378 1.00 95.94 88 GLN A N 1
ATOM 663 C CA . GLN A 1 88 ? 2.239 1.495 -19.388 1.00 95.94 88 GLN A CA 1
ATOM 664 C C . GLN A 1 88 ? 3.163 1.387 -20.607 1.00 95.94 88 GLN A C 1
ATOM 666 O O . GLN A 1 88 ? 3.294 0.322 -21.208 1.00 95.94 88 GLN A O 1
ATOM 671 N N . ILE A 1 89 ? 3.829 2.485 -20.972 1.00 97.38 89 ILE A N 1
ATOM 672 C CA . ILE A 1 89 ? 4.794 2.500 -22.073 1.00 97.38 89 ILE A CA 1
ATOM 673 C C . ILE A 1 89 ? 6.028 1.673 -21.703 1.00 97.38 89 ILE A C 1
ATOM 675 O O . ILE A 1 89 ? 6.501 0.895 -22.528 1.00 97.38 89 ILE A O 1
ATOM 679 N N . ILE A 1 90 ? 6.518 1.800 -20.467 1.00 98.31 90 ILE A N 1
ATOM 680 C CA . ILE A 1 90 ? 7.659 1.019 -19.982 1.00 98.31 90 ILE A CA 1
ATOM 681 C C . ILE A 1 90 ? 7.316 -0.466 -19.888 1.00 98.31 90 ILE A C 1
ATOM 683 O O . ILE A 1 90 ? 8.092 -1.283 -20.375 1.00 98.31 90 ILE A O 1
ATOM 687 N N . LEU A 1 91 ? 6.145 -0.828 -19.358 1.00 98.06 91 LEU A N 1
ATOM 688 C CA . LEU A 1 91 ? 5.706 -2.226 -19.357 1.00 98.06 91 LEU A CA 1
ATOM 689 C C . LEU A 1 91 ? 5.630 -2.802 -20.774 1.00 98.06 91 LEU A C 1
ATOM 691 O O . LEU A 1 91 ? 6.204 -3.854 -21.031 1.00 98.06 91 LEU A O 1
ATOM 695 N N . SER A 1 92 ? 5.028 -2.070 -21.717 1.00 98.12 92 SER A N 1
ATOM 696 C CA . SER A 1 92 ? 4.978 -2.494 -23.120 1.00 98.12 92 SER A CA 1
ATOM 697 C C . SER A 1 92 ? 6.370 -2.627 -23.751 1.00 98.12 92 SER A C 1
ATOM 699 O O . SER A 1 92 ? 6.556 -3.476 -24.625 1.00 98.12 92 SER A O 1
ATOM 701 N N . ALA A 1 93 ? 7.341 -1.807 -23.340 1.00 98.56 93 ALA A N 1
ATOM 702 C CA . ALA A 1 93 ? 8.721 -1.915 -23.804 1.00 98.56 93 ALA A CA 1
ATOM 703 C C . ALA A 1 93 ? 9.411 -3.171 -23.252 1.00 98.56 93 ALA A C 1
ATOM 705 O O . ALA A 1 93 ? 10.142 -3.826 -23.990 1.00 98.56 93 ALA A O 1
ATOM 706 N N . PHE A 1 94 ? 9.142 -3.553 -22.000 1.00 98.62 94 PHE A N 1
ATOM 707 C CA . PHE A 1 94 ? 9.641 -4.807 -21.426 1.00 98.62 94 PHE A CA 1
ATOM 708 C C . PHE A 1 94 ? 8.911 -6.047 -21.957 1.00 98.62 94 PHE A C 1
ATOM 710 O O . PHE A 1 94 ? 9.535 -7.094 -22.104 1.00 98.62 94 PHE A O 1
ATOM 717 N N . ASP A 1 95 ? 7.639 -5.933 -22.343 1.00 98.44 95 ASP A N 1
ATOM 718 C CA . ASP A 1 95 ? 6.946 -6.992 -23.083 1.00 98.44 95 ASP A CA 1
ATOM 719 C C . ASP A 1 95 ? 7.587 -7.183 -24.471 1.00 98.44 95 ASP A C 1
ATOM 721 O O . ASP A 1 95 ? 7.840 -8.309 -24.894 1.00 98.44 95 ASP A O 1
ATOM 725 N N . ASN A 1 96 ? 7.935 -6.093 -25.168 1.00 98.31 96 ASN A N 1
ATOM 726 C CA . ASN A 1 96 ? 8.700 -6.177 -26.414 1.00 98.31 96 ASN A CA 1
ATOM 727 C C . ASN A 1 96 ? 10.103 -6.763 -26.193 1.00 98.31 96 ASN A C 1
ATOM 729 O O . ASN A 1 96 ? 10.527 -7.618 -26.968 1.00 98.31 96 ASN A O 1
ATOM 733 N N . PHE A 1 97 ? 10.800 -6.334 -25.138 1.00 98.44 97 PHE A N 1
ATOM 734 C CA . PHE A 1 97 ? 12.111 -6.860 -24.760 1.00 98.44 97 PHE A CA 1
ATOM 735 C C . PHE A 1 97 ? 12.055 -8.375 -24.562 1.00 98.44 97 PHE A C 1
ATOM 737 O O . PHE A 1 97 ? 12.861 -9.091 -25.151 1.00 98.44 97 PHE A O 1
ATOM 744 N N . LYS A 1 98 ? 11.060 -8.864 -23.812 1.00 98.25 98 LYS A N 1
ATOM 745 C CA . LYS A 1 98 ? 10.827 -10.290 -23.576 1.00 98.25 98 LYS A CA 1
ATOM 746 C C . LYS A 1 98 ? 10.717 -11.063 -24.891 1.00 98.25 98 LYS A C 1
ATOM 748 O O . LYS A 1 98 ? 11.406 -12.063 -25.060 1.00 98.25 98 LYS A O 1
ATOM 753 N N . GLU A 1 99 ? 9.896 -10.599 -25.833 1.00 98.06 99 GLU A N 1
ATOM 754 C CA . GLU A 1 99 ? 9.700 -11.286 -27.120 1.00 98.06 99 GLU A CA 1
ATOM 755 C C . GLU A 1 99 ? 10.949 -11.232 -28.021 1.00 98.06 99 GLU A C 1
ATOM 757 O O . GLU A 1 99 ? 11.277 -12.213 -28.683 1.00 98.06 99 GLU A O 1
ATOM 762 N N . VAL A 1 100 ? 11.672 -10.106 -28.041 1.00 97.44 100 VAL A N 1
ATOM 763 C CA . VAL A 1 100 ? 12.865 -9.919 -28.889 1.00 97.44 100 VAL A CA 1
ATOM 764 C C . VAL A 1 100 ? 14.081 -10.678 -28.351 1.00 97.44 100 VAL A C 1
ATOM 766 O O . VAL A 1 100 ? 14.836 -11.257 -29.130 1.00 97.44 100 VAL A O 1
ATOM 769 N N . VAL A 1 101 ? 14.283 -10.669 -27.032 1.00 96.75 101 VAL A N 1
ATOM 770 C CA . VAL A 1 101 ? 15.402 -11.352 -26.358 1.00 96.75 101 VAL A CA 1
ATOM 771 C C . VAL A 1 101 ? 15.084 -12.830 -26.104 1.00 96.75 101 VAL A C 1
ATOM 773 O O . VAL A 1 101 ? 15.998 -13.638 -25.954 1.00 96.75 101 VAL A O 1
ATOM 776 N N . GLY A 1 102 ? 13.803 -13.207 -26.117 1.00 96.56 102 GLY A N 1
ATOM 777 C CA . GLY A 1 102 ? 13.349 -14.567 -25.836 1.00 96.56 102 GLY A CA 1
ATOM 778 C C . GLY A 1 102 ? 13.329 -14.888 -24.341 1.00 96.56 102 GLY A C 1
ATOM 779 O O . GLY A 1 102 ? 13.629 -16.016 -23.950 1.00 96.56 102 GLY A O 1
ATOM 780 N N . GLU A 1 103 ? 13.005 -13.908 -23.492 1.00 96.56 103 GLU A N 1
ATOM 781 C CA . GLU A 1 103 ? 12.900 -14.135 -22.051 1.00 96.56 103 GLU A CA 1
ATOM 782 C C . GLU A 1 103 ? 11.676 -15.012 -21.719 1.00 96.56 103 GLU A C 1
ATOM 784 O O . GLU A 1 103 ? 10.587 -14.810 -22.269 1.00 96.56 103 GLU A O 1
ATOM 789 N N . PRO A 1 104 ? 11.787 -15.945 -20.755 1.00 95.19 104 PRO A N 1
ATOM 790 C CA . PRO A 1 104 ? 10.645 -16.756 -20.332 1.00 95.19 104 PRO A CA 1
ATOM 791 C C . PRO A 1 104 ? 9.545 -15.906 -19.676 1.00 95.19 104 PRO A C 1
ATOM 793 O O . PRO A 1 104 ? 8.354 -16.189 -19.808 1.00 95.19 104 PRO A O 1
ATOM 796 N N . ARG A 1 105 ? 9.947 -14.854 -18.960 1.00 95.88 105 ARG A N 1
ATOM 797 C CA . ARG A 1 105 ? 9.093 -13.867 -18.293 1.00 95.88 105 ARG A CA 1
ATOM 798 C C . ARG A 1 105 ? 9.738 -12.500 -18.464 1.00 95.88 105 ARG A C 1
ATOM 800 O O . ARG A 1 105 ? 10.963 -12.424 -18.495 1.00 95.88 105 ARG A O 1
ATOM 807 N N . ARG A 1 106 ? 8.929 -11.443 -18.550 1.00 97.06 106 ARG A N 1
ATOM 808 C CA . ARG A 1 106 ? 9.455 -10.073 -18.594 1.00 97.06 106 ARG A CA 1
ATOM 809 C C . ARG A 1 106 ? 10.320 -9.791 -17.362 1.00 97.06 106 ARG A C 1
ATOM 811 O O . ARG A 1 106 ? 10.041 -10.323 -16.290 1.00 97.06 106 ARG A O 1
ATOM 818 N N . PHE A 1 107 ? 11.357 -8.973 -17.533 1.00 98.38 107 PHE A N 1
ATOM 819 C CA . PHE A 1 107 ? 12.358 -8.616 -16.512 1.00 98.38 107 PHE A CA 1
ATOM 820 C C . PHE A 1 107 ? 13.333 -9.735 -16.110 1.00 98.38 107 PHE A C 1
ATOM 822 O O . PHE A 1 107 ? 14.171 -9.510 -15.236 1.00 98.38 107 PHE A O 1
ATOM 829 N N . HIS A 1 108 ? 13.281 -10.919 -16.726 1.00 97.75 108 HIS A N 1
ATOM 830 C CA . HIS A 1 108 ? 14.145 -12.035 -16.335 1.00 97.75 108 HIS A CA 1
ATOM 831 C C . HIS A 1 108 ? 15.641 -11.703 -16.471 1.00 97.75 108 HIS A C 1
ATOM 833 O O . HIS A 1 108 ? 16.400 -11.884 -15.525 1.00 97.75 108 HIS A O 1
ATOM 839 N N . THR A 1 109 ? 16.073 -11.175 -17.615 1.00 96.75 109 THR A N 1
ATOM 840 C CA . THR A 1 109 ? 17.458 -10.769 -17.884 1.00 96.75 109 THR A CA 1
ATOM 841 C C . THR A 1 109 ? 17.882 -9.591 -17.009 1.00 96.75 109 THR A C 1
ATOM 843 O O . THR A 1 109 ? 19.024 -9.551 -16.556 1.00 96.75 109 THR A O 1
ATOM 846 N N . LEU A 1 110 ? 16.978 -8.650 -16.705 1.00 97.62 110 LEU A N 1
ATOM 847 C CA . LEU A 1 110 ? 17.261 -7.584 -15.735 1.00 97.62 110 LEU A CA 1
ATOM 848 C C . LEU A 1 110 ? 17.615 -8.181 -14.365 1.00 97.62 110 LEU A C 1
ATOM 850 O O . LEU A 1 110 ? 18.617 -7.801 -13.762 1.00 97.62 110 LEU A O 1
ATOM 854 N N . MET A 1 111 ? 16.807 -9.133 -13.900 1.00 97.38 111 MET A N 1
ATOM 855 C CA . MET A 1 111 ? 17.024 -9.829 -12.636 1.00 97.38 111 MET A CA 1
ATOM 856 C C . MET A 1 111 ? 18.279 -10.702 -12.656 1.00 97.38 111 MET A C 1
ATOM 858 O O . MET A 1 111 ? 19.014 -10.728 -11.674 1.00 97.38 111 MET A O 1
ATOM 862 N N . GLU A 1 112 ? 18.594 -11.340 -13.780 1.00 95.44 112 GLU A N 1
ATOM 863 C CA . GLU A 1 112 ? 19.851 -12.066 -13.960 1.00 95.44 112 GLU A CA 1
ATOM 864 C C . GLU A 1 112 ? 21.065 -11.139 -13.815 1.00 95.44 112 GLU A C 1
ATOM 866 O O . GLU A 1 112 ? 21.976 -11.449 -13.050 1.00 95.44 112 GLU A O 1
ATOM 871 N N . TYR A 1 113 ? 21.055 -9.963 -14.452 1.00 95.06 113 TYR A N 1
ATOM 872 C CA . TYR A 1 113 ? 22.131 -8.977 -14.297 1.00 95.06 113 TYR A CA 1
ATOM 873 C C . TYR A 1 113 ? 22.234 -8.417 -12.880 1.00 95.06 113 TYR A C 1
ATOM 875 O O . TYR A 1 113 ? 23.336 -8.113 -12.424 1.00 95.06 113 TYR A O 1
ATOM 883 N N . PHE A 1 114 ? 21.105 -8.254 -12.194 1.00 95.19 114 PHE A N 1
ATOM 884 C CA . PHE A 1 114 ? 21.081 -7.735 -10.833 1.00 95.19 114 PHE A CA 1
ATOM 885 C C . PHE A 1 114 ? 21.574 -8.762 -9.808 1.00 95.19 114 PHE A C 1
ATOM 887 O O . PHE A 1 114 ? 22.316 -8.401 -8.900 1.00 95.19 114 PHE A O 1
ATOM 894 N N . MET A 1 115 ? 21.201 -10.034 -9.966 1.00 93.25 115 MET A N 1
ATOM 895 C CA . MET A 1 115 ? 21.489 -11.089 -8.990 1.00 93.25 115 MET A CA 1
ATOM 896 C C . MET A 1 115 ? 22.803 -11.832 -9.241 1.00 93.25 115 MET A C 1
ATOM 898 O O . MET A 1 115 ? 23.453 -12.247 -8.280 1.00 93.25 115 MET A O 1
ATOM 902 N N . ASN A 1 116 ? 23.190 -12.005 -10.507 1.00 87.00 116 ASN A N 1
ATOM 903 C CA . ASN A 1 116 ? 24.311 -12.843 -10.936 1.00 87.00 116 ASN A CA 1
ATOM 904 C C . ASN A 1 116 ? 25.367 -12.006 -11.678 1.00 87.00 116 ASN A C 1
ATOM 906 O O . ASN A 1 116 ? 25.665 -12.251 -12.846 1.00 87.00 116 ASN A O 1
ATOM 910 N N . TYR A 1 117 ? 25.918 -10.987 -11.017 1.00 79.75 117 TYR A N 1
ATOM 911 C CA . TYR A 1 117 ? 26.986 -10.169 -11.594 1.00 79.75 117 TYR A CA 1
ATOM 912 C C . TYR A 1 117 ? 28.373 -10.790 -11.387 1.00 79.75 117 TYR A C 1
ATOM 914 O O . TYR A 1 117 ? 28.714 -11.253 -10.301 1.00 79.75 117 TYR A O 1
ATOM 922 N N . ASP A 1 118 ? 29.218 -10.695 -12.416 1.00 73.19 118 ASP A N 1
ATOM 923 C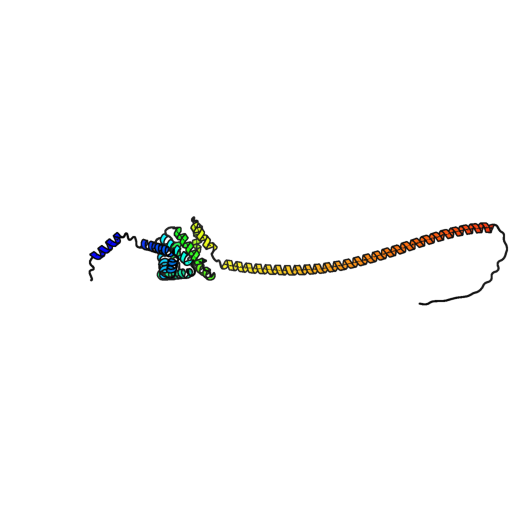 CA . ASP A 1 118 ? 30.640 -11.058 -12.326 1.00 73.19 118 ASP A CA 1
ATOM 924 C C . ASP A 1 118 ? 31.455 -10.026 -11.526 1.00 73.19 118 ASP A C 1
ATOM 926 O O . ASP A 1 118 ? 32.500 -10.337 -10.956 1.00 73.19 118 ASP A O 1
ATOM 930 N N . SER A 1 119 ? 30.987 -8.772 -11.496 1.00 79.19 119 SER A N 1
ATOM 931 C CA . SER A 1 119 ? 31.645 -7.643 -10.835 1.00 79.19 119 SER A CA 1
ATOM 932 C C . SER A 1 119 ? 30.626 -6.801 -10.080 1.00 79.19 119 SER A C 1
ATOM 934 O O . SER A 1 119 ? 29.649 -6.332 -10.663 1.00 79.19 119 SER A O 1
ATOM 936 N N . PHE A 1 120 ? 30.894 -6.546 -8.799 1.00 83.75 120 PHE A N 1
ATOM 937 C CA . PHE A 1 120 ? 30.084 -5.655 -7.972 1.00 83.75 120 PHE A CA 1
ATOM 938 C C . PHE A 1 120 ? 30.172 -4.214 -8.504 1.00 83.75 120 PHE A C 1
ATOM 940 O O . PHE A 1 120 ? 31.272 -3.684 -8.669 1.00 83.75 120 PHE A O 1
ATOM 947 N N . HIS A 1 121 ? 29.034 -3.576 -8.790 1.00 90.12 121 HIS A N 1
ATOM 948 C CA . HIS A 1 121 ? 28.986 -2.201 -9.301 1.00 90.12 121 HIS A CA 1
ATOM 949 C C . HIS A 1 121 ? 27.829 -1.432 -8.674 1.00 90.12 121 HIS A C 1
ATOM 951 O O . HIS A 1 121 ? 26.678 -1.536 -9.107 1.00 90.12 121 HIS A O 1
ATOM 957 N N . ILE A 1 122 ? 28.149 -0.614 -7.674 1.00 92.50 122 ILE A N 1
ATOM 958 C CA . ILE A 1 122 ? 27.136 -0.039 -6.793 1.00 92.50 122 ILE A CA 1
ATOM 959 C C . ILE A 1 122 ? 26.126 0.858 -7.518 1.00 92.50 122 ILE A C 1
ATOM 961 O O . ILE A 1 122 ? 24.928 0.695 -7.326 1.00 92.50 122 ILE A O 1
ATOM 965 N N . GLU A 1 123 ? 26.580 1.717 -8.437 1.00 94.44 123 GLU A N 1
ATOM 966 C CA . GLU A 1 123 ? 25.690 2.625 -9.183 1.00 94.44 123 GLU A CA 1
ATOM 967 C C . GLU A 1 123 ? 24.640 1.863 -10.010 1.00 94.44 123 GLU A C 1
ATOM 969 O O . GLU A 1 123 ? 23.493 2.288 -10.110 1.00 94.44 123 GLU A O 1
ATOM 974 N N . PHE A 1 124 ? 25.009 0.704 -10.571 1.00 96.06 124 PHE A N 1
ATOM 975 C CA . PHE A 1 124 ? 24.079 -0.133 -11.325 1.00 96.06 124 PHE A CA 1
ATOM 976 C C . PHE A 1 124 ? 23.071 -0.800 -10.394 1.00 96.06 124 PHE A C 1
ATOM 978 O O . PHE A 1 124 ? 21.887 -0.827 -10.712 1.00 96.06 124 PHE A O 1
ATOM 985 N N . MET A 1 125 ? 23.519 -1.300 -9.241 1.00 95.69 125 MET A N 1
ATOM 986 C CA . MET A 1 125 ? 22.627 -1.914 -8.259 1.00 95.69 125 MET A CA 1
ATOM 987 C C . MET A 1 125 ? 21.613 -0.909 -7.710 1.00 95.69 125 MET A C 1
ATOM 989 O O . MET A 1 125 ? 20.429 -1.227 -7.642 1.00 95.69 125 MET A O 1
ATOM 993 N N . VAL A 1 126 ? 22.055 0.311 -7.391 1.00 96.69 126 VAL A N 1
ATOM 994 C CA . VAL A 1 126 ? 21.177 1.407 -6.958 1.00 96.69 126 VAL A CA 1
ATOM 995 C C . VAL A 1 126 ? 20.178 1.757 -8.061 1.00 96.69 126 VAL A C 1
ATOM 997 O O . VAL A 1 126 ? 18.980 1.777 -7.794 1.00 96.69 126 VAL A O 1
ATOM 1000 N N . ALA A 1 127 ? 20.630 1.951 -9.306 1.00 98.06 127 ALA A N 1
ATOM 1001 C CA . ALA A 1 127 ? 19.745 2.258 -10.433 1.00 98.06 127 ALA A CA 1
ATOM 1002 C C . ALA A 1 127 ? 18.738 1.128 -10.723 1.00 98.06 127 ALA A C 1
ATOM 1004 O O . ALA A 1 127 ? 17.573 1.393 -11.018 1.00 98.06 127 ALA A O 1
ATOM 1005 N N . CYS A 1 128 ? 19.163 -0.133 -10.614 1.00 97.94 128 CYS A N 1
ATOM 1006 C CA . CYS A 1 128 ? 18.299 -1.299 -10.778 1.00 97.94 128 CYS A CA 1
ATOM 1007 C C . CYS A 1 128 ? 17.243 -1.366 -9.681 1.00 97.94 128 CYS A C 1
ATOM 1009 O O . CYS A 1 128 ? 16.058 -1.477 -9.986 1.00 97.94 128 CYS A O 1
ATOM 1011 N N . MET A 1 129 ? 17.652 -1.233 -8.420 1.00 97.06 129 MET A N 1
ATOM 1012 C CA . MET A 1 129 ? 16.719 -1.271 -7.300 1.00 97.06 129 MET A CA 1
ATOM 1013 C C . MET A 1 129 ? 15.734 -0.099 -7.348 1.00 97.06 129 MET A C 1
ATOM 1015 O O . MET A 1 129 ? 14.534 -0.286 -7.177 1.00 97.06 129 MET A O 1
ATOM 1019 N N . GLN A 1 130 ? 16.216 1.098 -7.682 1.00 98.19 130 GLN A N 1
ATOM 1020 C CA . GLN A 1 130 ? 15.372 2.272 -7.876 1.00 98.19 130 GLN A CA 1
ATOM 1021 C C . GLN A 1 130 ? 14.357 2.069 -9.012 1.00 98.19 130 GLN A C 1
ATOM 1023 O O . GLN A 1 130 ? 13.189 2.428 -8.863 1.00 98.19 130 GLN A O 1
ATOM 1028 N N . PHE A 1 131 ? 14.771 1.481 -10.139 1.00 98.69 131 PHE A N 1
ATOM 1029 C CA . PHE A 1 131 ? 13.859 1.162 -11.237 1.00 98.69 131 PHE A CA 1
ATOM 1030 C C . PHE A 1 131 ? 12.778 0.164 -10.802 1.00 98.69 131 PHE A C 1
ATOM 1032 O O . PHE A 1 131 ? 11.602 0.394 -11.085 1.00 98.69 131 PHE A O 1
ATOM 1039 N N . VAL A 1 132 ? 13.155 -0.897 -10.078 1.00 98.44 132 VAL A N 1
ATOM 1040 C CA . VAL A 1 132 ? 12.207 -1.881 -9.528 1.00 98.44 132 VAL A CA 1
ATOM 1041 C C . VAL A 1 132 ? 11.210 -1.211 -8.576 1.00 98.44 132 VAL A C 1
ATOM 1043 O O . VAL A 1 132 ? 10.003 -1.394 -8.724 1.00 98.44 132 VAL A O 1
ATOM 1046 N N . ASN A 1 133 ? 11.688 -0.357 -7.666 1.00 97.62 133 ASN A N 1
ATOM 1047 C CA . ASN A 1 133 ? 10.832 0.408 -6.753 1.00 97.62 133 ASN A CA 1
ATOM 1048 C C . ASN A 1 133 ? 9.783 1.220 -7.510 1.00 97.62 133 ASN A C 1
ATOM 1050 O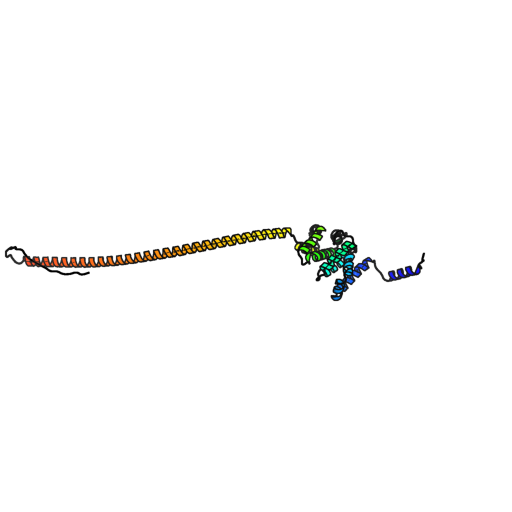 O . ASN A 1 133 ? 8.603 1.209 -7.162 1.00 97.62 133 ASN A O 1
ATOM 1054 N N . ILE A 1 134 ? 10.208 1.910 -8.566 1.00 98.06 134 ILE A N 1
ATOM 1055 C CA . ILE A 1 134 ? 9.323 2.744 -9.373 1.00 98.06 134 ILE A CA 1
ATOM 1056 C C . ILE A 1 134 ? 8.317 1.878 -10.133 1.00 98.06 134 ILE A C 1
ATOM 1058 O O . ILE A 1 134 ? 7.118 2.104 -10.002 1.00 98.06 134 ILE A O 1
ATOM 1062 N N . ILE A 1 135 ? 8.768 0.877 -10.897 1.00 98.12 135 ILE A N 1
ATOM 1063 C CA . ILE A 1 135 ? 7.867 0.098 -11.758 1.00 98.12 135 ILE A CA 1
ATOM 1064 C C . ILE A 1 135 ? 6.820 -0.674 -10.945 1.00 98.12 135 ILE A C 1
ATOM 1066 O O . ILE A 1 135 ? 5.689 -0.807 -11.409 1.00 98.12 135 ILE A O 1
ATOM 1070 N N . VAL A 1 136 ? 7.161 -1.135 -9.735 1.00 98.00 136 VAL A N 1
ATOM 1071 C CA . VAL A 1 136 ? 6.237 -1.869 -8.860 1.00 98.00 136 VAL A CA 1
ATOM 1072 C C . VAL A 1 136 ? 5.334 -0.920 -8.072 1.00 98.00 136 VAL A C 1
ATOM 1074 O O . VAL A 1 136 ? 4.119 -1.102 -8.067 1.00 98.00 136 VAL A O 1
ATOM 1077 N N . HIS A 1 137 ? 5.889 0.092 -7.398 1.00 96.69 137 HIS A N 1
ATOM 1078 C CA . HIS A 1 137 ? 5.146 0.857 -6.389 1.00 96.69 137 HIS A CA 1
ATOM 1079 C C . HIS A 1 137 ? 4.539 2.172 -6.887 1.00 96.69 137 HIS A C 1
ATOM 1081 O O . HIS A 1 137 ? 3.735 2.759 -6.166 1.00 96.69 137 HIS A O 1
ATOM 1087 N N . SER A 1 138 ? 4.860 2.636 -8.102 1.00 94.69 138 SER A N 1
ATOM 1088 C CA . SER A 1 138 ? 4.296 3.886 -8.636 1.00 94.69 138 SER A CA 1
ATOM 1089 C C . SER A 1 138 ? 2.894 3.739 -9.243 1.00 94.69 138 SER A C 1
ATOM 1091 O O . SER A 1 138 ? 2.380 4.707 -9.805 1.00 94.69 138 SER A O 1
ATOM 1093 N N . VAL A 1 139 ? 2.294 2.544 -9.219 1.00 94.62 139 VAL A N 1
ATOM 1094 C CA . VAL A 1 139 ? 0.963 2.293 -9.798 1.00 94.62 139 VAL A CA 1
ATOM 1095 C C . VAL A 1 139 ? -0.160 2.665 -8.831 1.00 94.62 139 VAL A C 1
ATOM 1097 O O . VAL A 1 139 ? -0.048 2.470 -7.624 1.00 94.62 139 VAL A O 1
ATOM 1100 N N . GLU A 1 140 ? -1.260 3.184 -9.379 1.00 91.56 140 GLU A N 1
ATOM 1101 C CA . GLU A 1 140 ? -2.428 3.613 -8.594 1.00 91.56 140 GLU A CA 1
ATOM 1102 C C . GLU A 1 140 ? -3.317 2.432 -8.162 1.00 91.56 140 GLU A C 1
ATOM 1104 O O . GLU A 1 140 ? -3.867 2.441 -7.063 1.00 91.56 140 GLU A O 1
ATOM 1109 N N . ASP A 1 141 ? -3.458 1.408 -9.012 1.00 96.00 141 ASP A N 1
ATOM 1110 C CA . ASP A 1 141 ? -4.250 0.212 -8.706 1.00 96.00 141 ASP A CA 1
ATOM 1111 C C . ASP A 1 141 ? -3.461 -0.740 -7.797 1.00 96.00 141 ASP A C 1
ATOM 1113 O O . ASP A 1 141 ? -2.449 -1.319 -8.198 1.00 96.00 141 ASP A O 1
ATOM 1117 N N . MET A 1 142 ? -3.956 -0.931 -6.572 1.00 95.12 142 MET A N 1
ATOM 1118 C CA . MET A 1 142 ? -3.318 -1.781 -5.565 1.00 95.12 142 MET A CA 1
ATOM 1119 C C . MET A 1 142 ? -3.309 -3.263 -5.953 1.00 95.12 142 MET A C 1
ATOM 1121 O O . MET A 1 142 ? -2.336 -3.954 -5.661 1.00 95.12 142 MET A O 1
ATOM 1125 N N . ASN A 1 143 ? -4.324 -3.761 -6.668 1.00 96.81 143 ASN A N 1
ATOM 1126 C CA . ASN A 1 143 ? -4.308 -5.146 -7.154 1.00 96.81 143 ASN A CA 1
ATOM 1127 C C . ASN A 1 143 ? -3.217 -5.327 -8.210 1.00 96.81 143 ASN A C 1
ATOM 1129 O O . ASN A 1 143 ? -2.493 -6.324 -8.213 1.00 96.81 143 ASN A O 1
ATOM 1133 N N . PHE A 1 144 ? -3.068 -4.334 -9.088 1.00 97.50 144 PHE A N 1
ATOM 1134 C CA . PHE A 1 144 ? -2.008 -4.339 -10.085 1.00 97.50 144 PHE A CA 1
ATOM 1135 C C . PHE A 1 144 ? -0.619 -4.205 -9.448 1.00 97.50 144 PHE A C 1
ATOM 1137 O O . PHE A 1 144 ? 0.311 -4.888 -9.874 1.00 97.50 144 PHE A O 1
ATOM 1144 N N . ARG A 1 145 ? -0.484 -3.408 -8.379 1.00 97.81 145 ARG A N 1
ATOM 1145 C CA . ARG A 1 145 ? 0.742 -3.326 -7.569 1.00 97.81 145 ARG A CA 1
ATOM 1146 C C . ARG A 1 145 ? 1.131 -4.684 -6.997 1.00 97.81 145 ARG A C 1
ATOM 1148 O O . ARG A 1 145 ? 2.275 -5.096 -7.162 1.00 97.81 145 ARG A O 1
ATOM 1155 N N . VAL A 1 146 ? 0.188 -5.388 -6.367 1.00 97.81 146 VAL A N 1
ATOM 1156 C CA . VAL A 1 146 ? 0.418 -6.733 -5.811 1.00 97.81 146 VAL A CA 1
ATOM 1157 C C . VAL A 1 146 ? 0.801 -7.723 -6.913 1.00 97.81 146 VAL A C 1
ATOM 1159 O O . VAL A 1 146 ? 1.711 -8.527 -6.725 1.00 97.81 146 VAL A O 1
ATOM 1162 N N . HIS A 1 147 ? 0.166 -7.643 -8.087 1.00 97.56 147 HIS A N 1
ATOM 1163 C CA . HIS A 1 147 ? 0.531 -8.473 -9.235 1.00 97.56 147 HIS A CA 1
ATOM 1164 C C . HIS A 1 147 ? 1.976 -8.232 -9.698 1.00 97.56 147 HIS A C 1
ATOM 1166 O O . HIS A 1 147 ? 2.736 -9.189 -9.834 1.00 97.56 147 HIS A O 1
ATOM 1172 N N . LEU A 1 148 ? 2.373 -6.967 -9.887 1.00 98.12 148 LEU A N 1
ATOM 1173 C CA . LEU A 1 148 ? 3.740 -6.607 -10.278 1.00 98.12 148 LEU A CA 1
ATOM 1174 C C . LEU A 1 148 ? 4.762 -7.014 -9.215 1.00 98.12 148 LEU A C 1
ATOM 1176 O O . LEU A 1 148 ? 5.817 -7.542 -9.555 1.00 98.12 148 LEU A O 1
ATOM 1180 N N . GLN A 1 149 ? 4.442 -6.815 -7.937 1.00 98.44 149 GLN A N 1
ATOM 1181 C CA . GLN A 1 149 ? 5.277 -7.275 -6.830 1.00 98.44 149 GLN A CA 1
ATOM 1182 C C . GLN A 1 149 ? 5.493 -8.790 -6.914 1.00 98.44 149 GLN A C 1
ATOM 1184 O O . GLN A 1 149 ? 6.633 -9.251 -6.888 1.00 98.44 149 GLN A O 1
ATOM 1189 N N . TYR A 1 150 ? 4.417 -9.560 -7.111 1.00 97.62 150 TYR A N 1
ATOM 1190 C CA . TYR A 1 150 ? 4.502 -11.012 -7.245 1.00 97.62 150 TYR A CA 1
ATOM 1191 C C . TYR A 1 150 ? 5.332 -11.453 -8.457 1.00 97.62 150 TYR A C 1
ATOM 1193 O O . TYR A 1 150 ? 6.023 -12.469 -8.385 1.00 97.62 150 TYR A O 1
ATOM 1201 N N . GLU A 1 151 ? 5.317 -10.714 -9.569 1.00 97.75 151 GLU A N 1
ATOM 1202 C CA . GLU A 1 151 ? 6.193 -11.024 -10.704 1.00 97.75 151 GLU A CA 1
ATOM 1203 C C . GLU A 1 151 ? 7.676 -10.982 -10.317 1.00 97.75 151 GLU A C 1
ATOM 1205 O O . GLU A 1 151 ? 8.421 -11.899 -10.671 1.00 97.75 151 GLU A O 1
ATOM 1210 N N . PHE A 1 152 ? 8.098 -9.984 -9.537 1.00 98.38 152 PHE A N 1
ATOM 1211 C CA . PHE A 1 152 ? 9.469 -9.906 -9.028 1.00 98.38 15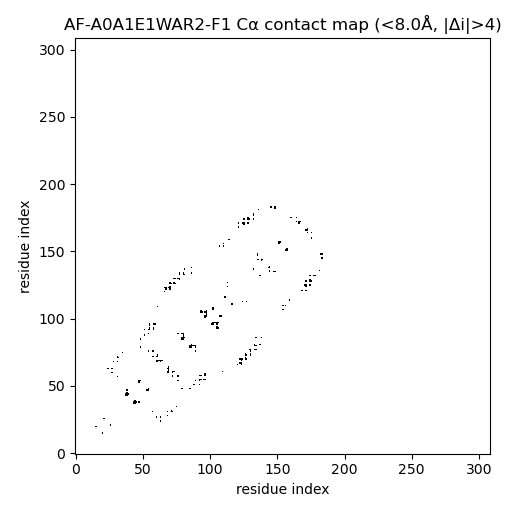2 PHE A CA 1
ATOM 1212 C C . PHE A 1 152 ? 9.758 -10.953 -7.943 1.00 98.38 152 PHE A C 1
ATOM 1214 O O . PHE A 1 152 ? 10.827 -11.571 -7.968 1.00 98.38 152 PHE A O 1
ATOM 1221 N N . THR A 1 153 ? 8.798 -11.254 -7.062 1.00 97.19 153 THR A N 1
ATOM 1222 C CA . THR A 1 153 ? 8.882 -12.395 -6.131 1.00 97.19 153 THR A CA 1
ATOM 1223 C C . THR A 1 153 ? 9.116 -13.707 -6.888 1.00 97.19 153 THR A C 1
ATOM 1225 O O . THR A 1 153 ? 9.993 -14.503 -6.544 1.00 97.19 153 THR A O 1
ATOM 1228 N N . ALA A 1 154 ? 8.389 -13.931 -7.985 1.00 97.38 154 ALA A N 1
ATOM 1229 C CA . ALA A 1 154 ? 8.512 -15.122 -8.821 1.00 97.38 154 ALA A CA 1
ATOM 1230 C C . ALA A 1 154 ? 9.844 -15.187 -9.596 1.00 97.38 154 ALA A C 1
ATOM 1232 O O . ALA A 1 154 ? 10.244 -16.272 -10.039 1.00 97.38 154 ALA A O 1
ATOM 1233 N N . LEU A 1 155 ? 10.527 -14.047 -9.743 1.00 97.62 155 LEU A N 1
ATOM 1234 C CA . LEU A 1 155 ? 11.903 -13.916 -10.229 1.00 97.62 155 LEU A CA 1
ATOM 1235 C C . LEU A 1 155 ? 12.950 -13.944 -9.101 1.00 97.62 155 LEU A C 1
ATOM 1237 O O . LEU A 1 155 ? 14.122 -13.712 -9.375 1.00 97.62 155 LEU A O 1
ATOM 1241 N N . LYS A 1 156 ? 12.558 -14.295 -7.868 1.00 97.12 156 LYS A N 1
ATOM 1242 C CA . LYS A 1 156 ? 13.436 -14.474 -6.696 1.00 97.12 156 LYS A CA 1
ATOM 1243 C C . LYS A 1 156 ? 14.061 -13.192 -6.143 1.00 97.12 156 LYS A C 1
ATOM 1245 O O . LYS A 1 156 ? 15.073 -13.260 -5.447 1.00 97.12 156 LYS A O 1
ATOM 1250 N N . LEU A 1 157 ? 13.433 -12.039 -6.390 1.00 97.25 157 LEU A N 1
ATOM 1251 C CA . LEU A 1 157 ? 13.904 -10.768 -5.843 1.00 97.25 157 LEU A CA 1
ATOM 1252 C C . LEU A 1 157 ? 13.943 -10.790 -4.307 1.00 97.25 157 LEU A C 1
ATOM 1254 O O . LEU A 1 157 ? 14.965 -10.437 -3.733 1.00 97.25 157 LEU A O 1
ATOM 1258 N N . ASP A 1 158 ? 12.884 -11.252 -3.645 1.00 95.06 158 ASP A N 1
ATOM 1259 C CA . ASP A 1 158 ? 12.767 -11.164 -2.181 1.00 95.06 158 ASP A CA 1
ATOM 1260 C C . ASP A 1 158 ? 13.876 -11.955 -1.459 1.00 95.06 158 ASP A C 1
ATOM 1262 O O . ASP A 1 158 ? 14.586 -11.412 -0.611 1.00 95.06 158 ASP A O 1
ATOM 1266 N N . GLU A 1 159 ? 14.116 -13.201 -1.889 1.00 93.62 159 GLU A N 1
ATOM 1267 C CA . GLU A 1 159 ? 15.215 -14.055 -1.401 1.00 93.62 159 GLU A CA 1
ATOM 1268 C C . GLU A 1 159 ? 16.593 -13.404 -1.631 1.00 93.62 159 GLU A C 1
ATOM 1270 O O . GLU A 1 159 ? 17.536 -13.583 -0.855 1.00 93.62 159 GLU A O 1
ATOM 1275 N N . TYR A 1 160 ? 16.741 -12.649 -2.721 1.00 94.06 160 TYR A N 1
ATOM 1276 C CA . TYR A 1 160 ? 17.971 -11.926 -3.013 1.00 94.06 160 TYR A CA 1
ATOM 1277 C C . TYR A 1 160 ? 18.149 -10.687 -2.130 1.00 94.06 160 TYR A C 1
ATOM 1279 O O . TYR A 1 160 ? 19.246 -10.464 -1.612 1.00 94.06 160 TYR A O 1
ATOM 1287 N N . LEU A 1 161 ? 17.083 -9.914 -1.907 1.00 94.25 161 LEU A N 1
ATOM 1288 C CA . LEU A 1 161 ? 17.116 -8.723 -1.061 1.00 94.25 161 LEU A CA 1
ATOM 1289 C C . LEU A 1 161 ? 17.463 -9.063 0.387 1.00 94.25 161 LEU A C 1
ATOM 1291 O O . LEU A 1 161 ? 18.232 -8.329 1.003 1.00 94.25 161 LEU A O 1
ATOM 1295 N N . GLU A 1 162 ? 16.991 -10.198 0.911 1.00 90.69 162 GLU A N 1
ATOM 1296 C CA . GLU A 1 162 ? 17.398 -10.687 2.234 1.00 90.69 162 GLU A CA 1
ATOM 1297 C C . GLU A 1 162 ? 18.916 -10.872 2.349 1.00 90.69 162 GLU A C 1
ATOM 1299 O O . GLU A 1 162 ? 19.513 -10.465 3.347 1.00 90.69 162 GLU A O 1
ATOM 1304 N N . ARG A 1 163 ? 19.566 -11.408 1.306 1.00 89.19 163 ARG A N 1
ATOM 1305 C CA . ARG A 1 163 ? 21.031 -11.553 1.266 1.00 89.19 163 ARG A CA 1
ATOM 1306 C C . ARG A 1 163 ? 21.748 -10.208 1.163 1.00 89.19 163 ARG A C 1
ATOM 1308 O O . ARG A 1 163 ? 22.840 -10.059 1.709 1.00 89.19 163 ARG A O 1
ATOM 1315 N N . LEU A 1 164 ? 21.150 -9.232 0.479 1.00 87.19 164 LEU A N 1
ATOM 1316 C CA . LEU A 1 164 ? 21.725 -7.896 0.308 1.00 87.19 164 LEU A CA 1
ATOM 1317 C C . LEU A 1 164 ? 21.543 -6.966 1.517 1.00 87.19 164 LEU A C 1
ATOM 1319 O O . LEU A 1 164 ? 22.217 -5.938 1.572 1.00 87.19 164 LEU A O 1
ATOM 1323 N N . ARG A 1 165 ? 20.730 -7.317 2.525 1.00 81.38 165 ARG A N 1
ATOM 1324 C CA . ARG A 1 165 ? 20.566 -6.510 3.758 1.00 81.38 165 ARG A CA 1
ATOM 1325 C C . ARG A 1 165 ? 21.871 -6.259 4.523 1.00 81.38 165 ARG A C 1
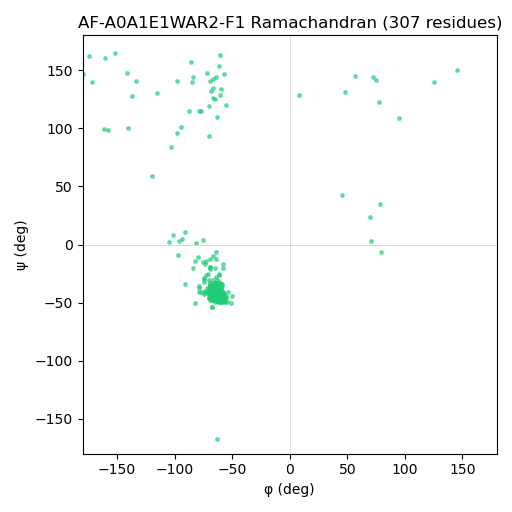ATOM 1327 O O . ARG A 1 165 ? 21.944 -5.320 5.302 1.00 81.38 165 ARG A O 1
ATOM 1334 N N . LEU A 1 166 ? 22.903 -7.074 4.299 1.00 81.50 166 LEU A N 1
ATOM 1335 C CA . LEU A 1 166 ? 24.226 -6.923 4.921 1.00 81.50 166 LEU A CA 1
ATOM 1336 C C . LEU A 1 166 ? 25.219 -6.111 4.068 1.00 81.50 166 LEU A C 1
ATOM 1338 O O . LEU A 1 166 ? 26.393 -6.022 4.418 1.00 81.50 166 LEU A O 1
ATOM 1342 N N . CYS A 1 167 ? 24.790 -5.552 2.933 1.00 84.56 167 CYS A N 1
ATOM 1343 C CA . CYS A 1 167 ? 25.649 -4.727 2.087 1.00 84.56 167 CYS A CA 1
ATOM 1344 C C . CYS A 1 167 ? 26.041 -3.421 2.801 1.00 84.56 167 CYS A C 1
ATOM 1346 O O . CYS A 1 167 ? 25.181 -2.743 3.356 1.00 84.56 167 CYS A O 1
ATOM 1348 N N . GLU A 1 168 ? 27.321 -3.043 2.733 1.00 87.06 168 GLU A N 1
ATOM 1349 C CA . GLU A 1 168 ? 27.863 -1.842 3.393 1.00 87.06 168 GLU A CA 1
ATOM 1350 C C . GLU A 1 168 ? 27.437 -0.520 2.731 1.00 87.06 168 GLU A C 1
ATOM 1352 O O . GLU A 1 168 ? 27.610 0.546 3.316 1.00 87.06 168 GLU A O 1
ATOM 1357 N N . SER A 1 169 ? 26.900 -0.551 1.507 1.00 92.44 169 SER A N 1
ATOM 1358 C CA . SER A 1 169 ? 26.522 0.675 0.802 1.00 92.44 169 SER A CA 1
ATOM 1359 C C . SER A 1 169 ? 25.209 1.256 1.322 1.00 92.44 169 SER A C 1
ATOM 1361 O O . SER A 1 169 ? 24.141 0.685 1.099 1.00 92.44 169 SER A O 1
ATOM 1363 N N . GLU A 1 170 ? 25.290 2.443 1.925 1.00 93.12 170 GLU A N 1
ATOM 1364 C CA . GLU A 1 170 ? 24.128 3.195 2.412 1.00 93.12 170 GLU A CA 1
ATOM 1365 C C . GLU A 1 170 ? 23.113 3.487 1.298 1.00 93.12 170 GLU A C 1
ATOM 1367 O O . GLU A 1 170 ? 21.925 3.221 1.471 1.00 93.12 170 GLU A O 1
ATOM 1372 N N . ASP A 1 171 ? 23.570 3.951 0.131 1.00 93.81 171 ASP A N 1
ATOM 1373 C CA . ASP A 1 171 ? 22.689 4.291 -0.995 1.00 93.81 171 ASP A CA 1
ATOM 1374 C C . ASP A 1 171 ? 21.834 3.099 -1.443 1.00 93.81 171 ASP A C 1
ATOM 1376 O O . ASP A 1 171 ? 20.635 3.237 -1.698 1.00 93.81 171 ASP A O 1
ATOM 1380 N N . LEU A 1 172 ? 22.435 1.907 -1.511 1.00 93.88 172 LEU A N 1
ATOM 1381 C CA . LEU A 1 172 ? 21.707 0.692 -1.858 1.00 93.88 172 LEU A CA 1
ATOM 1382 C C . LEU A 1 172 ? 20.788 0.245 -0.717 1.00 93.88 172 LEU A C 1
ATOM 1384 O O . LEU A 1 172 ? 19.648 -0.125 -0.991 1.00 93.88 172 LEU A O 1
ATOM 1388 N N . GLN A 1 173 ? 21.227 0.328 0.544 1.00 94.50 173 GLN A N 1
ATOM 1389 C CA . GLN A 1 173 ? 20.374 0.001 1.693 1.00 94.50 173 GLN A CA 1
ATOM 1390 C C . GLN A 1 173 ? 19.120 0.872 1.756 1.00 94.50 173 GLN A C 1
ATOM 1392 O O . GLN A 1 173 ? 18.041 0.363 2.063 1.00 94.50 173 GLN A O 1
ATOM 1397 N N . VAL A 1 174 ? 19.228 2.158 1.408 1.00 95.44 174 VAL A N 1
ATOM 1398 C CA . VAL A 1 174 ? 18.071 3.058 1.317 1.00 95.44 174 VAL A CA 1
ATOM 1399 C C . VAL A 1 174 ? 17.082 2.558 0.263 1.00 95.44 174 VAL A C 1
ATOM 1401 O O . VAL A 1 174 ? 15.886 2.501 0.538 1.00 95.44 174 VAL A O 1
ATOM 1404 N N . GLN A 1 175 ? 17.554 2.136 -0.917 1.00 96.06 175 GLN A N 1
ATOM 1405 C CA . GLN A 1 175 ? 16.667 1.602 -1.959 1.00 96.06 175 GLN A CA 1
ATOM 1406 C C . GLN A 1 175 ? 16.028 0.263 -1.571 1.00 96.06 175 GLN A C 1
ATOM 1408 O O . GLN A 1 175 ? 14.855 0.046 -1.870 1.00 96.06 175 GLN A O 1
ATOM 1413 N N . ILE A 1 176 ? 16.776 -0.621 -0.905 1.00 95.44 176 ILE A N 1
ATOM 1414 C CA . ILE A 1 176 ? 16.268 -1.919 -0.439 1.00 95.44 176 ILE A CA 1
ATOM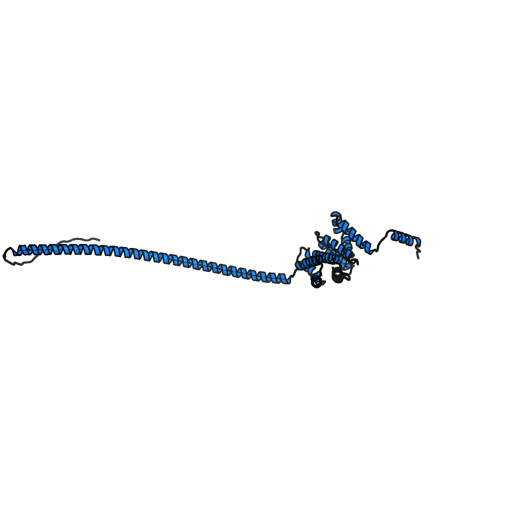 1415 C C . ILE A 1 176 ? 15.215 -1.716 0.652 1.00 95.44 176 ILE A C 1
ATOM 1417 O O . ILE A 1 176 ? 14.135 -2.294 0.570 1.00 95.44 176 ILE A O 1
ATOM 1421 N N . SER A 1 177 ? 15.500 -0.869 1.641 1.00 94.88 177 SER A N 1
ATOM 1422 C CA . SER A 1 177 ? 14.553 -0.549 2.716 1.00 94.88 177 SER A CA 1
ATOM 1423 C C . SER A 1 177 ? 13.280 0.068 2.143 1.00 94.88 177 SER A C 1
ATOM 1425 O O . SER A 1 177 ? 12.186 -0.393 2.447 1.00 94.88 177 SER A O 1
ATOM 1427 N N . ALA A 1 178 ? 13.417 1.014 1.208 1.00 95.50 178 ALA A N 1
ATOM 1428 C CA . ALA A 1 178 ? 12.275 1.634 0.547 1.00 95.50 178 ALA A CA 1
ATOM 1429 C C . ALA A 1 178 ? 11.395 0.632 -0.219 1.00 95.50 178 ALA A C 1
ATOM 1431 O O . ALA A 1 178 ? 10.185 0.837 -0.279 1.00 95.50 178 ALA A O 1
ATOM 1432 N N . TYR A 1 179 ? 11.963 -0.431 -0.797 1.00 96.62 179 TYR A N 1
ATOM 1433 C CA . TYR A 1 179 ? 11.171 -1.517 -1.385 1.00 96.62 179 TYR A CA 1
ATOM 1434 C C . TYR A 1 179 ? 10.429 -2.297 -0.309 1.00 96.62 179 TYR A C 1
ATOM 1436 O O . TYR A 1 179 ? 9.213 -2.430 -0.375 1.00 96.62 179 TYR A O 1
ATOM 1444 N N . LEU A 1 180 ? 11.164 -2.784 0.697 1.00 94.88 180 LEU A N 1
ATOM 1445 C CA . LEU A 1 180 ? 10.642 -3.660 1.746 1.00 94.88 180 LEU A CA 1
ATOM 1446 C C . LEU A 1 180 ? 9.527 -2.992 2.559 1.00 94.88 180 LEU A C 1
ATOM 1448 O O . LEU A 1 180 ? 8.512 -3.630 2.814 1.00 94.88 180 LEU A O 1
ATOM 1452 N N . ASP A 1 181 ? 9.666 -1.704 2.876 1.00 94.62 181 ASP A N 1
ATOM 1453 C CA . ASP A 1 181 ? 8.640 -0.911 3.567 1.00 94.62 181 ASP A CA 1
ATOM 1454 C C . ASP A 1 181 ? 7.356 -0.745 2.731 1.00 94.62 181 ASP A C 1
ATOM 1456 O O . ASP A 1 181 ? 6.290 -0.428 3.254 1.00 94.62 181 ASP A O 1
ATOM 1460 N N . ASN A 1 182 ? 7.457 -0.942 1.415 1.00 95.44 182 ASN A N 1
ATOM 1461 C CA . ASN A 1 182 ? 6.377 -0.800 0.445 1.00 95.44 182 ASN A CA 1
ATOM 1462 C C . ASN A 1 182 ? 5.825 -2.144 -0.062 1.00 95.44 182 ASN A C 1
ATOM 1464 O O . ASN A 1 182 ? 4.927 -2.142 -0.918 1.00 95.44 182 ASN A O 1
ATOM 1468 N N . VAL A 1 183 ? 6.333 -3.272 0.437 1.00 95.31 183 VAL A N 1
ATOM 1469 C CA . VAL A 1 183 ? 5.830 -4.606 0.100 1.00 95.31 183 VAL A CA 1
ATOM 1470 C C . VAL A 1 183 ? 4.431 -4.794 0.690 1.00 95.31 183 VAL A C 1
ATOM 1472 O O . VAL A 1 183 ? 4.181 -4.533 1.862 1.00 95.31 183 VAL A O 1
ATOM 1475 N N . PHE A 1 184 ? 3.508 -5.277 -0.135 1.00 94.38 184 PHE A N 1
ATOM 1476 C CA . PHE A 1 184 ? 2.169 -5.674 0.280 1.00 94.38 184 PHE A CA 1
ATOM 1477 C C . PHE A 1 184 ? 2.155 -7.129 0.748 1.00 94.38 184 PHE A C 1
ATOM 1479 O O . PHE A 1 184 ? 2.328 -8.036 -0.069 1.00 94.38 184 PHE A O 1
ATOM 1486 N N . ASP A 1 185 ? 1.873 -7.346 2.032 1.00 94.69 185 ASP A N 1
ATOM 1487 C CA . ASP A 1 185 ? 1.522 -8.656 2.583 1.00 94.69 185 ASP A CA 1
ATOM 1488 C C . ASP A 1 185 ? -0.003 -8.769 2.708 1.00 94.69 185 ASP A C 1
ATOM 1490 O O . ASP A 1 185 ? -0.622 -8.290 3.658 1.00 94.69 185 ASP A O 1
ATOM 1494 N N . VAL A 1 186 ? -0.625 -9.379 1.698 1.00 93.31 186 VAL A N 1
ATOM 1495 C CA . VAL A 1 186 ? -2.086 -9.539 1.651 1.00 93.31 186 VAL A CA 1
ATOM 1496 C C . VAL A 1 186 ? -2.582 -10.442 2.782 1.00 93.31 186 VAL A C 1
ATOM 1498 O O . VAL A 1 186 ? -3.670 -10.206 3.297 1.00 93.31 186 VAL A O 1
ATOM 1501 N N . ALA A 1 187 ? -1.800 -11.446 3.187 1.00 92.31 187 ALA A N 1
ATOM 1502 C CA . ALA A 1 187 ? -2.205 -12.367 4.242 1.00 92.31 187 ALA A CA 1
ATOM 1503 C C . ALA A 1 187 ? -2.234 -11.655 5.600 1.00 92.31 187 ALA A C 1
ATOM 1505 O O . ALA A 1 187 ? -3.252 -11.715 6.288 1.00 92.31 187 ALA A O 1
ATOM 1506 N N . ALA A 1 188 ? -1.175 -10.908 5.928 1.00 94.75 188 ALA A N 1
ATOM 1507 C CA . ALA A 1 188 ? -1.125 -10.106 7.149 1.00 94.75 188 ALA A CA 1
ATOM 1508 C C . ALA A 1 188 ? -2.245 -9.052 7.189 1.00 94.75 188 ALA A C 1
ATOM 1510 O O . ALA A 1 188 ? -2.927 -8.907 8.198 1.00 94.75 188 ALA A O 1
ATOM 1511 N N . LEU A 1 189 ? -2.514 -8.369 6.068 1.00 94.06 189 LEU A N 1
ATOM 1512 C CA . LEU A 1 189 ? -3.604 -7.387 5.991 1.00 94.06 189 LEU A CA 1
ATOM 1513 C C . LEU A 1 189 ? -4.995 -8.012 6.184 1.00 94.06 189 LEU A C 1
ATOM 1515 O O . LEU A 1 189 ? -5.891 -7.361 6.725 1.00 94.06 189 LEU A O 1
ATOM 1519 N N . MET A 1 190 ? -5.200 -9.253 5.732 1.00 94.62 190 MET A N 1
ATOM 1520 C CA . MET A 1 190 ? -6.450 -9.978 5.971 1.00 94.62 190 MET A CA 1
ATOM 1521 C C . MET A 1 190 ? -6.606 -10.346 7.449 1.00 94.62 190 MET A C 1
ATOM 1523 O O . MET A 1 190 ? -7.668 -10.095 8.016 1.00 94.62 190 MET A O 1
ATOM 1527 N N . GLU A 1 191 ? -5.550 -10.855 8.085 1.00 96.12 191 GLU A N 1
ATOM 1528 C CA . GLU A 1 191 ? -5.540 -11.159 9.522 1.00 96.12 191 GLU A CA 1
ATOM 1529 C C . GLU A 1 191 ? -5.790 -9.897 10.369 1.00 96.12 191 GLU A C 1
ATOM 1531 O O . GLU A 1 191 ? -6.650 -9.886 11.254 1.00 96.12 191 GLU A O 1
ATOM 1536 N N . ASP A 1 192 ? -5.134 -8.783 10.039 1.00 96.19 192 ASP A N 1
ATOM 1537 C CA . ASP A 1 192 ? -5.357 -7.481 10.677 1.00 96.19 192 ASP A CA 1
ATOM 1538 C C . ASP A 1 192 ? -6.806 -6.991 10.502 1.00 96.19 192 ASP A C 1
ATOM 1540 O O . ASP A 1 192 ? -7.395 -6.384 11.402 1.00 96.19 192 ASP A O 1
ATOM 1544 N N . SER A 1 193 ? -7.424 -7.260 9.349 1.00 96.19 193 SER A N 1
ATOM 1545 C CA . SER A 1 193 ? -8.826 -6.911 9.119 1.00 96.19 193 SER A CA 1
ATOM 1546 C C . SER A 1 193 ? -9.776 -7.763 9.961 1.00 96.19 193 SER A C 1
ATOM 1548 O O . SER A 1 193 ? -10.764 -7.239 10.477 1.00 96.19 193 SER A O 1
ATOM 1550 N N . GLU A 1 194 ? -9.511 -9.060 10.099 1.00 96.50 194 GLU A N 1
ATOM 1551 C CA . GLU A 1 194 ? -10.319 -9.966 10.922 1.00 96.50 194 GLU A CA 1
ATOM 1552 C C . GLU A 1 194 ? -10.214 -9.605 12.408 1.00 96.50 194 GLU A C 1
ATOM 1554 O O . GLU A 1 194 ? -11.234 -9.457 13.087 1.00 96.50 194 GLU A O 1
ATOM 1559 N N . THR A 1 195 ? -8.996 -9.366 12.899 1.00 97.31 195 THR A N 1
ATOM 1560 C CA . THR A 1 195 ? -8.761 -8.932 14.285 1.00 97.31 195 THR A CA 1
ATOM 1561 C C . THR A 1 195 ? -9.419 -7.585 14.578 1.00 97.31 195 THR A C 1
ATOM 1563 O O . THR A 1 195 ? -10.033 -7.416 15.635 1.00 97.31 195 THR A O 1
ATOM 1566 N N . LYS A 1 196 ? -9.379 -6.639 13.630 1.00 97.88 196 LYS A N 1
ATOM 1567 C CA . LYS A 1 196 ? -10.093 -5.362 13.742 1.00 97.88 196 LYS A CA 1
ATOM 1568 C C . LYS A 1 196 ? -11.604 -5.557 13.842 1.00 97.88 196 LYS A C 1
ATOM 1570 O O . LYS A 1 196 ? -12.234 -4.897 14.666 1.00 97.88 196 LYS A O 1
ATOM 1575 N N . THR A 1 197 ? -12.190 -6.438 13.033 1.00 97.69 197 THR A N 1
ATOM 1576 C CA . THR A 1 197 ? -13.630 -6.735 13.097 1.00 97.69 197 THR A CA 1
ATOM 1577 C C . THR A 1 197 ? -14.011 -7.311 14.460 1.00 97.69 197 THR A C 1
ATOM 1579 O O . THR A 1 197 ? -14.930 -6.795 15.090 1.00 97.69 197 THR A O 1
ATOM 1582 N N . ALA A 1 198 ? -13.253 -8.282 14.975 1.00 97.81 198 ALA A N 1
ATOM 1583 C CA . ALA A 1 198 ? -13.492 -8.855 16.302 1.00 97.81 198 ALA A CA 1
ATOM 1584 C C . ALA A 1 198 ? -13.363 -7.811 17.430 1.00 97.81 198 ALA A C 1
ATOM 1586 O O . ALA A 1 198 ? -14.148 -7.794 18.378 1.00 97.81 198 ALA A O 1
ATOM 1587 N N . ALA A 1 199 ? -12.396 -6.893 17.326 1.00 97.75 199 ALA A N 1
ATOM 1588 C CA . ALA A 1 199 ? -12.254 -5.798 18.281 1.00 97.75 199 ALA A CA 1
ATOM 1589 C C . ALA A 1 199 ? -13.452 -4.834 18.240 1.00 97.75 199 ALA A C 1
ATOM 1591 O O . ALA A 1 199 ? -13.915 -4.396 19.291 1.00 97.75 199 ALA A O 1
ATOM 1592 N N . LEU A 1 200 ? -13.975 -4.522 17.049 1.00 98.25 200 LEU A N 1
ATOM 1593 C CA . LEU A 1 200 ? -15.170 -3.686 16.889 1.00 98.25 200 LEU A CA 1
ATOM 1594 C C . LEU A 1 200 ? -16.423 -4.357 17.460 1.00 98.25 200 LEU A C 1
ATOM 1596 O O . LEU A 1 200 ? -17.217 -3.690 18.116 1.00 98.25 200 LEU A O 1
ATOM 1600 N N . GLU A 1 201 ? -16.577 -5.668 17.272 1.00 97.69 201 GLU A N 1
ATOM 1601 C CA . GLU A 1 201 ? -17.643 -6.437 17.923 1.00 97.69 201 GLU A CA 1
ATOM 1602 C C . GLU A 1 201 ? -17.537 -6.327 19.446 1.00 97.69 201 GLU A C 1
ATOM 1604 O O . GLU A 1 201 ? -18.531 -6.036 20.111 1.00 97.69 201 GLU A O 1
ATOM 1609 N N . LYS A 1 202 ? -16.322 -6.436 20.002 1.00 98.00 202 LYS A N 1
ATOM 1610 C CA . LYS A 1 202 ? -16.127 -6.281 21.446 1.00 98.00 202 LYS A CA 1
ATOM 1611 C C . LYS A 1 202 ? -16.427 -4.867 21.948 1.00 98.00 202 LYS A C 1
ATOM 1613 O O . LYS A 1 202 ? -16.933 -4.711 23.057 1.00 98.00 202 LYS A O 1
ATOM 1618 N N . VAL A 1 203 ? -16.120 -3.840 21.157 1.00 98.44 203 VAL A N 1
ATOM 1619 C CA . VAL A 1 203 ? -16.494 -2.456 21.482 1.00 98.44 203 VAL A CA 1
ATOM 1620 C C . VAL A 1 203 ? -18.014 -2.319 21.543 1.00 98.44 203 VAL A C 1
ATOM 1622 O O . VAL A 1 203 ? -18.512 -1.819 22.546 1.00 98.44 203 VAL A O 1
ATOM 1625 N N . ASN A 1 204 ? -18.742 -2.835 20.551 1.00 98.06 204 ASN A N 1
ATOM 1626 C CA . ASN A 1 204 ? -20.207 -2.787 20.543 1.00 98.06 204 ASN A CA 1
ATOM 1627 C C . ASN A 1 204 ? -20.815 -3.516 21.755 1.00 98.06 204 ASN A C 1
ATOM 1629 O O . ASN A 1 204 ? -21.704 -2.980 22.406 1.00 98.06 204 ASN A O 1
ATOM 1633 N N . GLU A 1 205 ? -20.301 -4.699 22.116 1.00 98.12 205 GLU A N 1
ATOM 1634 C CA . GLU A 1 205 ? -20.752 -5.415 23.322 1.00 98.12 205 GLU A CA 1
ATOM 1635 C C . GLU A 1 205 ? -20.577 -4.575 24.596 1.00 98.12 205 GLU A C 1
ATOM 1637 O O . GLU A 1 205 ? -21.456 -4.538 25.456 1.00 98.12 205 GLU A O 1
ATOM 1642 N N . LEU A 1 206 ? -19.433 -3.898 24.731 1.00 98.12 206 LEU A N 1
ATOM 1643 C CA . LEU A 1 206 ? -19.159 -3.043 25.884 1.00 98.12 206 LEU A CA 1
ATOM 1644 C C . LEU A 1 206 ? -20.045 -1.793 25.893 1.00 98.12 206 LEU A C 1
ATOM 1646 O O . LEU A 1 206 ? -20.438 -1.342 26.968 1.00 98.12 206 LEU A O 1
ATOM 1650 N N . GLU A 1 207 ? -20.368 -1.236 24.726 1.00 98.25 207 GLU A N 1
ATOM 1651 C CA . GLU A 1 207 ? -21.318 -0.127 24.600 1.00 98.25 207 GLU A CA 1
ATOM 1652 C C . GLU A 1 207 ? -22.732 -0.546 25.031 1.00 98.25 207 GLU A C 1
ATOM 1654 O O . GLU A 1 207 ? -23.378 0.189 25.784 1.00 98.25 207 GLU A O 1
ATOM 1659 N N . ASP A 1 208 ? -23.177 -1.749 24.658 1.00 98.25 208 ASP A N 1
ATOM 1660 C CA . ASP A 1 208 ? -24.463 -2.311 25.086 1.00 98.25 208 ASP A CA 1
ATOM 1661 C C . ASP A 1 208 ? -24.494 -2.580 26.602 1.00 98.25 208 ASP A C 1
ATOM 1663 O O . ASP A 1 208 ? -25.434 -2.178 27.299 1.00 98.25 208 ASP A O 1
ATOM 1667 N N . GLU A 1 209 ? -23.445 -3.203 27.155 1.00 98.00 209 GLU A N 1
ATOM 1668 C CA . GLU A 1 209 ? -23.302 -3.419 28.603 1.00 98.00 209 GLU A CA 1
ATOM 1669 C C . GLU A 1 209 ? -23.321 -2.095 29.377 1.00 98.00 209 GLU A C 1
ATOM 1671 O O . GLU A 1 209 ? -23.976 -1.978 30.421 1.00 98.00 209 GLU A O 1
ATOM 1676 N N . LEU A 1 210 ? -22.631 -1.081 28.852 1.00 98.06 210 L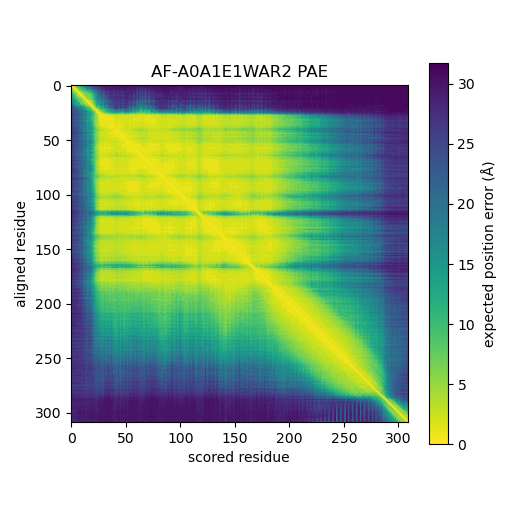EU A N 1
ATOM 1677 C CA . LEU A 1 210 ? -22.614 0.258 29.419 1.00 98.06 210 LEU A CA 1
ATOM 1678 C C . LEU A 1 210 ? -24.008 0.891 29.367 1.00 98.06 210 LEU A C 1
ATOM 1680 O O . LEU A 1 210 ? -24.439 1.478 30.362 1.00 98.06 210 LEU A O 1
ATOM 1684 N N . GLY A 1 211 ? -24.733 0.750 28.256 1.00 98.12 211 GLY A N 1
ATOM 1685 C CA . GLY A 1 211 ? -26.122 1.192 28.125 1.00 98.12 211 GLY A CA 1
ATOM 1686 C C . GLY A 1 211 ? -27.025 0.563 29.188 1.00 98.12 211 GLY A C 1
ATOM 1687 O O . GLY A 1 211 ? -27.701 1.271 29.940 1.00 98.12 211 GLY A O 1
ATOM 1688 N N . HIS A 1 212 ? -26.954 -0.759 29.351 1.00 97.94 212 HIS A N 1
ATOM 1689 C CA . HIS A 1 212 ? -27.708 -1.477 30.381 1.00 97.94 212 HIS A CA 1
ATOM 1690 C C . HIS A 1 212 ? -27.330 -1.061 31.808 1.00 97.94 212 HIS A C 1
ATOM 1692 O O . HIS A 1 212 ? -28.198 -0.960 32.682 1.00 97.94 212 HIS A O 1
ATOM 1698 N N . ALA A 1 213 ? -26.049 -0.802 32.078 1.00 97.75 213 ALA A N 1
ATOM 1699 C CA . ALA A 1 213 ? -25.605 -0.308 33.377 1.00 97.75 213 ALA A CA 1
ATOM 1700 C C . ALA A 1 213 ? -26.186 1.084 33.686 1.00 97.75 213 ALA A C 1
ATOM 1702 O O . ALA A 1 213 ? -26.665 1.305 34.801 1.00 97.75 213 ALA A O 1
ATOM 1703 N N . HIS A 1 214 ? -26.214 1.991 32.703 1.00 97.94 214 HIS A N 1
ATOM 1704 C CA . HIS A 1 214 ? -26.828 3.314 32.849 1.00 97.94 214 HIS A CA 1
ATOM 1705 C C . HIS A 1 214 ? -28.333 3.225 33.127 1.00 97.94 214 HIS A C 1
ATOM 1707 O O . HIS A 1 214 ? -28.823 3.892 34.038 1.00 97.94 214 HIS A O 1
ATOM 1713 N N . GLU A 1 215 ? -29.071 2.373 32.410 1.00 97.81 215 GLU A N 1
ATOM 1714 C CA . GLU A 1 215 ? -30.507 2.172 32.656 1.00 97.81 215 GLU A CA 1
ATOM 1715 C C . GLU A 1 215 ? -30.783 1.638 34.067 1.00 97.81 215 GLU A C 1
ATOM 1717 O O . GLU A 1 215 ? -31.700 2.107 34.752 1.00 97.81 215 GLU A O 1
ATOM 1722 N N . ARG A 1 216 ? -29.961 0.687 34.533 1.00 97.94 216 ARG A N 1
ATOM 1723 C CA . ARG A 1 216 ? -30.042 0.141 35.895 1.00 97.94 216 ARG A CA 1
ATOM 1724 C C . ARG A 1 216 ? -29.749 1.200 36.952 1.00 97.94 216 ARG A C 1
ATOM 1726 O O . ARG A 1 216 ? -30.484 1.274 37.936 1.00 97.94 216 ARG A O 1
ATOM 1733 N N . LEU A 1 217 ? -28.718 2.020 36.753 1.00 97.75 217 LEU A N 1
ATOM 1734 C CA . LEU A 1 217 ? -28.407 3.140 37.645 1.00 97.75 217 LEU A CA 1
ATOM 1735 C C . LEU A 1 217 ? -29.575 4.130 37.703 1.00 97.75 217 LEU A C 1
ATOM 1737 O O . LEU A 1 217 ? -30.060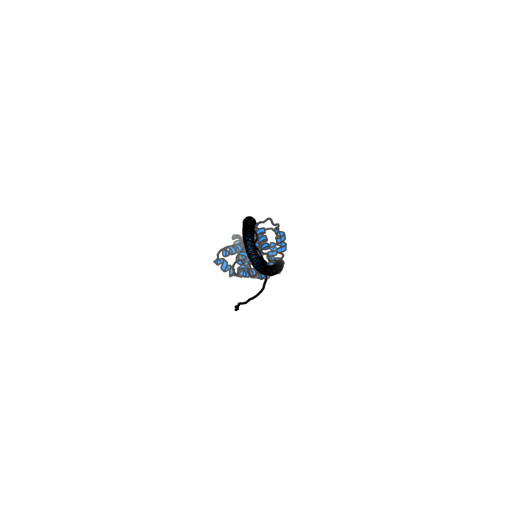 4.425 38.792 1.00 97.75 217 LEU A O 1
ATOM 1741 N N . ALA A 1 218 ? -30.117 4.537 36.555 1.00 97.94 218 ALA A N 1
ATOM 1742 C CA . ALA A 1 218 ? -31.256 5.452 36.491 1.00 97.94 218 ALA A CA 1
ATOM 1743 C C . ALA A 1 218 ? -32.534 4.877 37.138 1.00 97.94 218 ALA A C 1
ATOM 1745 O O . ALA A 1 218 ? -33.381 5.619 37.641 1.00 97.94 218 ALA A O 1
ATOM 1746 N N . ALA A 1 219 ? -32.737 3.556 37.109 1.00 97.81 219 ALA A N 1
ATOM 1747 C CA . ALA A 1 219 ? -33.838 2.906 37.822 1.00 97.81 219 ALA A CA 1
ATOM 1748 C C . ALA A 1 219 ? -33.637 2.946 39.347 1.00 97.81 219 ALA A C 1
ATOM 1750 O O . ALA A 1 219 ? -34.562 3.318 40.072 1.00 97.81 219 ALA A O 1
ATOM 1751 N N . LEU A 1 220 ? -32.429 2.628 39.824 1.00 97.31 220 LEU A N 1
ATOM 1752 C CA . LEU A 1 220 ? -32.080 2.681 41.247 1.00 97.31 220 LEU A CA 1
ATOM 1753 C C . LEU A 1 220 ? -32.145 4.106 41.805 1.00 97.31 220 LEU A C 1
ATOM 1755 O O . LEU A 1 220 ? -32.656 4.306 42.904 1.00 97.31 220 LEU A O 1
ATOM 1759 N N . GLU A 1 221 ? -31.685 5.101 41.046 1.00 97.69 221 GLU A N 1
ATOM 1760 C CA . GLU A 1 221 ? -31.795 6.516 41.414 1.00 97.69 221 GLU A CA 1
ATOM 1761 C C . GLU A 1 221 ? -33.258 6.936 41.586 1.00 97.69 221 GLU A C 1
ATOM 1763 O O . GLU A 1 221 ? -33.611 7.547 42.595 1.00 97.69 221 GLU A O 1
ATOM 1768 N N . ARG A 1 222 ? -34.141 6.546 40.655 1.00 97.75 222 ARG A N 1
ATOM 1769 C CA . ARG A 1 222 ? -35.586 6.812 40.765 1.00 97.75 222 ARG A CA 1
ATOM 1770 C C . ARG A 1 222 ? -36.204 6.159 42.001 1.00 97.75 222 ARG A C 1
ATOM 1772 O O . ARG A 1 222 ? -36.985 6.803 42.699 1.00 97.75 222 ARG A O 1
ATOM 1779 N N . GLU A 1 223 ? -35.851 4.907 42.290 1.00 97.62 223 GLU A N 1
ATOM 1780 C CA . GLU A 1 223 ? -36.337 4.202 43.480 1.00 97.62 223 GLU A CA 1
ATOM 1781 C C . GLU A 1 223 ? -35.834 4.858 44.777 1.00 97.62 223 GLU A C 1
ATOM 1783 O O . GLU A 1 223 ? -36.602 5.035 45.724 1.00 97.62 223 GLU A O 1
ATOM 1788 N N . ALA A 1 224 ? -34.563 5.263 44.820 1.00 96.56 224 ALA A N 1
ATOM 1789 C CA . ALA A 1 224 ? -33.978 5.953 45.965 1.00 96.56 224 ALA A CA 1
ATOM 1790 C C . ALA A 1 224 ? -34.649 7.311 46.218 1.00 96.56 224 ALA A C 1
ATOM 1792 O O . ALA A 1 224 ? -35.000 7.610 47.360 1.00 96.56 224 ALA A O 1
ATOM 1793 N N . ILE A 1 225 ? -34.894 8.099 45.165 1.00 98.00 225 ILE A N 1
ATOM 1794 C CA . ILE A 1 225 ? -35.622 9.374 45.254 1.00 98.00 225 ILE A CA 1
ATOM 1795 C C . ILE A 1 225 ? -37.037 9.151 45.800 1.00 98.00 225 ILE A C 1
ATOM 1797 O O . ILE A 1 225 ? -37.469 9.874 46.698 1.00 98.00 225 ILE A O 1
ATOM 1801 N N . ALA A 1 226 ? -37.749 8.129 45.315 1.00 97.31 226 ALA A N 1
ATOM 1802 C CA . ALA A 1 226 ? -39.087 7.806 45.808 1.00 97.31 226 ALA A CA 1
ATOM 1803 C C . ALA A 1 226 ? -39.078 7.435 47.302 1.00 97.31 226 ALA A C 1
ATOM 1805 O O . ALA A 1 226 ? -39.906 7.939 48.060 1.00 97.31 226 ALA A O 1
ATOM 1806 N N . LYS A 1 227 ? -38.114 6.614 47.744 1.00 97.62 227 LYS A N 1
ATOM 1807 C CA . LYS A 1 227 ? -37.951 6.239 49.161 1.00 97.62 227 LYS A CA 1
ATOM 1808 C C . LYS A 1 227 ? -37.598 7.429 50.052 1.00 97.62 227 LYS A C 1
ATOM 1810 O O . LYS A 1 227 ? -38.090 7.521 51.175 1.00 97.62 227 LYS A O 1
ATOM 1815 N N . LEU A 1 228 ? -36.749 8.337 49.571 1.00 97.56 228 LEU A N 1
ATOM 1816 C CA . LEU A 1 228 ? -36.433 9.568 50.295 1.00 97.56 228 LEU A CA 1
ATOM 1817 C C . LEU A 1 228 ? -37.693 10.413 50.496 1.00 97.56 228 LEU A C 1
ATOM 1819 O O . LEU A 1 228 ? -37.981 10.790 51.627 1.00 97.56 228 LEU A O 1
ATOM 1823 N N . ALA A 1 229 ? -38.494 10.608 49.445 1.00 97.38 229 ALA A N 1
ATOM 1824 C CA . ALA A 1 229 ? -39.743 11.361 49.539 1.00 97.38 229 ALA A CA 1
ATOM 1825 C C . ALA A 1 229 ? -40.744 10.735 50.530 1.00 97.38 229 ALA A C 1
ATOM 1827 O O . ALA A 1 229 ? -41.381 11.456 51.300 1.00 97.38 229 ALA A O 1
ATOM 1828 N N . THR A 1 230 ? -40.870 9.400 50.563 1.00 97.44 230 THR A N 1
ATOM 1829 C CA . THR A 1 230 ? -41.741 8.724 51.543 1.00 97.44 230 THR A CA 1
ATOM 1830 C C . THR A 1 230 ? -41.241 8.900 52.974 1.00 97.44 230 THR A C 1
ATOM 1832 O O . THR A 1 230 ? -42.029 9.232 53.856 1.00 97.44 230 THR A O 1
ATOM 1835 N N . LEU A 1 231 ? -39.933 8.746 53.208 1.00 96.06 231 LEU A N 1
ATOM 1836 C CA . LEU A 1 231 ? -39.342 8.912 54.540 1.00 96.06 231 LEU A CA 1
ATOM 1837 C C . LEU A 1 231 ? -39.434 10.361 55.031 1.00 96.06 231 LEU A C 1
ATOM 1839 O O . LEU A 1 231 ? -39.682 10.598 56.211 1.00 96.06 231 LEU A O 1
ATOM 1843 N N . GLU A 1 232 ? -39.264 11.340 54.142 1.00 97.19 232 GLU A N 1
ATOM 1844 C CA . GLU A 1 232 ? -39.456 12.756 54.463 1.00 97.19 232 GLU A CA 1
ATOM 1845 C C . GLU A 1 232 ? -40.904 13.057 54.871 1.00 97.19 232 GLU A C 1
ATOM 1847 O O . GLU A 1 232 ? -41.123 13.787 55.841 1.00 97.19 232 GLU A O 1
ATOM 1852 N N . ALA A 1 233 ? -41.887 12.462 54.186 1.00 96.94 233 ALA A N 1
ATOM 1853 C CA . ALA A 1 233 ? -43.301 12.607 54.522 1.00 96.94 233 ALA A CA 1
ATOM 1854 C C . ALA A 1 233 ? -43.645 11.976 55.883 1.00 96.94 233 ALA A C 1
ATOM 1856 O O . ALA A 1 233 ? -44.274 12.628 56.719 1.00 96.94 233 ALA A O 1
ATOM 1857 N N . GLU A 1 234 ? -43.182 10.750 56.146 1.00 97.06 234 GLU A N 1
ATOM 1858 C CA . GLU A 1 234 ? -43.354 10.081 57.444 1.00 97.06 234 GLU A CA 1
ATOM 1859 C C . GLU A 1 234 ? -42.708 10.884 58.580 1.00 97.06 234 GLU A C 1
ATOM 1861 O O . GLU A 1 234 ? -43.306 11.104 59.634 1.00 97.06 234 GLU A O 1
ATOM 1866 N N . LEU A 1 235 ? -41.494 11.390 58.358 1.00 96.38 235 LEU A N 1
ATOM 1867 C CA . LEU A 1 235 ? -40.778 12.194 59.340 1.00 96.38 235 LEU A CA 1
ATOM 1868 C C . LEU A 1 235 ? -41.478 13.533 59.610 1.00 96.38 235 LEU A C 1
ATOM 1870 O O . LEU A 1 235 ? -41.493 14.000 60.753 1.00 96.38 235 LEU A O 1
ATOM 1874 N N . ALA A 1 236 ? -42.081 14.150 58.590 1.00 97.00 236 ALA A N 1
ATOM 1875 C CA . ALA A 1 236 ? -42.918 15.334 58.757 1.00 97.00 236 ALA A CA 1
ATOM 1876 C C . ALA A 1 236 ? -44.175 15.029 59.589 1.00 97.00 236 ALA A C 1
ATOM 1878 O O . ALA A 1 236 ? -44.486 15.791 60.508 1.00 97.00 236 ALA A O 1
ATOM 1879 N N . GLN A 1 237 ? -44.839 13.897 59.337 1.00 96.62 237 GLN A N 1
ATOM 1880 C CA . GLN A 1 237 ? -45.998 13.454 60.113 1.00 96.62 237 GLN A CA 1
ATOM 1881 C C . GLN A 1 237 ? -45.636 13.217 61.587 1.00 96.62 237 GLN A C 1
ATOM 1883 O O . GLN A 1 237 ? -46.275 13.775 62.477 1.00 96.62 237 GLN A O 1
ATOM 1888 N N . VAL A 1 238 ? -44.561 12.473 61.867 1.00 96.44 238 VAL A N 1
ATOM 1889 C CA . VAL A 1 238 ? -44.110 12.208 63.246 1.00 96.44 238 VAL A CA 1
ATOM 1890 C C . VAL A 1 238 ? -43.730 13.504 63.970 1.00 96.44 238 VAL A C 1
ATOM 1892 O O . VAL A 1 238 ? -44.011 13.665 65.160 1.00 96.44 238 VAL A O 1
ATOM 1895 N N . ARG A 1 239 ? -43.108 14.466 63.273 1.00 97.00 239 ARG A N 1
ATOM 1896 C CA . ARG A 1 239 ? -42.835 15.799 63.839 1.00 97.00 239 ARG A CA 1
ATOM 1897 C C . ARG A 1 239 ? -44.126 16.533 64.200 1.00 97.00 239 ARG A C 1
ATOM 1899 O O . ARG A 1 239 ? -44.193 17.104 65.286 1.00 97.00 239 ARG A O 1
ATOM 1906 N N . GLN A 1 240 ? -45.136 16.486 63.333 1.00 96.94 240 GLN A N 1
ATOM 1907 C CA . GLN A 1 240 ? -46.441 17.091 63.590 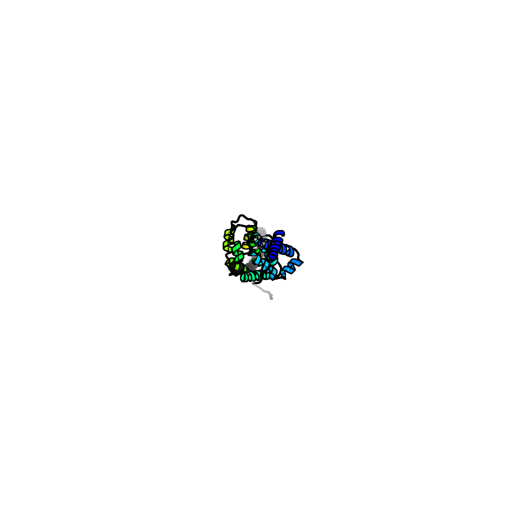1.00 96.94 240 GLN A CA 1
ATOM 1908 C C . GLN A 1 240 ? -47.134 16.447 64.800 1.00 96.94 240 GLN A C 1
ATOM 1910 O O . GLN A 1 240 ? -47.603 17.164 65.683 1.00 96.94 240 GLN A O 1
ATOM 1915 N N . GLU A 1 241 ? -47.150 15.116 64.887 1.00 96.19 241 GLU A N 1
ATOM 1916 C CA . GLU A 1 241 ? -47.710 14.377 66.028 1.00 96.19 241 GLU A CA 1
ATOM 1917 C C . GLU A 1 241 ? -46.975 14.709 67.334 1.00 96.19 241 GLU A C 1
ATOM 1919 O O . GLU A 1 241 ? -47.603 14.985 68.359 1.00 96.19 241 GLU A O 1
ATOM 1924 N N . ARG A 1 242 ? -45.636 14.767 67.303 1.00 96.19 242 ARG A N 1
ATOM 1925 C CA . ARG A 1 242 ? -44.818 15.203 68.444 1.00 96.19 242 ARG A CA 1
ATOM 1926 C C . ARG A 1 242 ? -45.210 16.605 68.907 1.00 96.19 242 ARG A C 1
ATOM 1928 O O . ARG A 1 242 ? -45.321 16.830 70.111 1.00 96.19 242 ARG A O 1
ATOM 1935 N N . ASP A 1 243 ? -45.386 17.542 67.981 1.00 95.56 243 ASP A N 1
ATOM 1936 C CA . ASP A 1 243 ? -45.710 18.933 68.307 1.00 95.56 243 ASP A CA 1
ATOM 1937 C C . ASP A 1 243 ? -47.127 19.060 68.885 1.00 95.56 243 ASP A C 1
ATOM 1939 O O . ASP A 1 243 ? -47.319 19.767 69.876 1.00 95.56 243 ASP A O 1
ATOM 1943 N N . GLN A 1 244 ? -48.091 18.299 68.356 1.00 95.88 244 GLN A N 1
ATOM 1944 C CA . GLN A 1 244 ? -49.441 18.191 68.919 1.00 95.88 244 GLN A CA 1
ATOM 1945 C C . GLN A 1 244 ? -49.425 17.615 70.341 1.00 95.88 244 GLN A C 1
ATOM 1947 O O . GLN A 1 244 ? -50.035 18.184 71.245 1.00 95.88 244 GLN A O 1
ATOM 1952 N N . LEU A 1 245 ? -48.693 16.519 70.569 1.00 94.19 245 LEU A N 1
ATOM 1953 C CA . LEU A 1 245 ? -48.556 15.915 71.897 1.00 94.19 245 LEU A CA 1
ATOM 1954 C C . LEU A 1 245 ? -47.844 16.850 72.881 1.00 94.19 245 LEU A C 1
ATOM 1956 O O . LEU A 1 245 ? -48.218 16.915 74.052 1.00 94.19 245 LEU A O 1
ATOM 1960 N N . ALA A 1 246 ? -46.827 17.587 72.428 1.00 95.69 246 ALA A N 1
ATOM 1961 C CA . ALA A 1 246 ? -46.144 18.581 73.246 1.00 95.69 246 ALA A CA 1
ATOM 1962 C C . ALA A 1 246 ? -47.088 19.721 73.658 1.00 95.69 246 ALA A C 1
ATOM 1964 O O . ALA A 1 246 ? -47.041 20.154 74.811 1.00 95.69 246 ALA A O 1
ATOM 1965 N N . GLU A 1 247 ? -47.961 20.170 72.753 1.00 95.44 247 GLU A N 1
ATOM 1966 C CA . GLU A 1 247 ? -48.972 21.190 73.036 1.00 95.44 247 GLU A CA 1
ATOM 1967 C C . GLU A 1 247 ? -50.052 20.686 73.997 1.00 95.44 247 GLU A C 1
ATOM 1969 O O . GLU A 1 247 ? -50.310 21.324 75.016 1.00 95.44 247 GLU A O 1
ATOM 1974 N N . ALA A 1 248 ? -50.602 19.494 73.759 1.00 94.81 248 ALA A N 1
ATOM 1975 C CA . ALA A 1 248 ? -51.550 18.865 74.677 1.00 94.81 248 ALA A CA 1
ATOM 1976 C C . ALA A 1 248 ? -50.939 18.684 76.078 1.00 94.81 248 ALA A C 1
ATOM 1978 O O . ALA A 1 248 ? -51.572 18.974 77.092 1.00 94.81 248 ALA A O 1
ATOM 1979 N N . ARG A 1 249 ? -49.661 18.280 76.155 1.00 94.12 249 ARG A N 1
ATOM 1980 C CA . ARG A 1 249 ? -48.935 18.190 77.429 1.00 94.12 249 ARG A CA 1
ATOM 1981 C C . ARG A 1 249 ? -48.809 19.553 78.107 1.00 94.12 249 ARG A C 1
ATOM 1983 O O . ARG A 1 249 ? -48.936 19.615 79.327 1.00 94.12 249 ARG A O 1
ATOM 1990 N N . ARG A 1 250 ? -48.544 20.632 77.356 1.00 94.75 250 ARG A N 1
ATOM 1991 C CA . ARG A 1 250 ? -48.502 22.000 77.903 1.00 94.75 250 ARG A CA 1
ATOM 1992 C C . ARG A 1 250 ? -49.849 22.398 78.504 1.00 94.75 250 ARG A C 1
ATOM 1994 O O . ARG A 1 250 ? -49.863 22.831 79.652 1.00 94.75 250 ARG A O 1
ATOM 2001 N N . GLN A 1 251 ? -50.947 22.166 77.787 1.00 94.69 251 GLN A N 1
ATOM 2002 C CA . GLN A 1 251 ? -52.305 22.467 78.256 1.00 94.69 251 GLN A CA 1
ATOM 2003 C C . GLN A 1 251 ? -52.649 21.706 79.541 1.00 94.69 251 GLN A C 1
ATOM 2005 O O . GLN A 1 251 ? -53.047 22.316 80.529 1.00 94.69 251 GLN A O 1
ATOM 2010 N N . VAL A 1 252 ? -52.392 20.394 79.587 1.00 94.12 252 VAL A N 1
ATOM 2011 C CA . VAL A 1 252 ? -52.617 19.582 80.797 1.00 94.12 252 VAL A CA 1
ATOM 2012 C C . VAL A 1 252 ? -51.767 20.076 81.970 1.00 94.12 252 VAL A C 1
ATOM 2014 O O . VAL A 1 252 ? -52.242 20.142 83.102 1.00 94.12 252 VAL A O 1
ATOM 2017 N N . VAL A 1 253 ? -50.502 20.438 81.735 1.00 94.44 253 VAL A N 1
ATOM 2018 C CA . VAL A 1 253 ? -49.637 21.001 82.785 1.00 94.44 253 VAL A CA 1
ATOM 2019 C C . VAL A 1 253 ? -50.199 22.326 83.308 1.00 94.44 253 VAL A C 1
ATOM 2021 O O . VAL A 1 253 ? -50.187 22.553 84.521 1.00 94.44 253 VAL A O 1
ATOM 2024 N N . GLU A 1 254 ? -50.711 23.182 82.425 1.00 93.44 254 GLU A N 1
ATOM 2025 C CA . GLU A 1 254 ? -51.339 24.451 82.791 1.00 93.44 254 GLU A CA 1
ATOM 2026 C C . GLU A 1 254 ? -52.631 24.234 83.597 1.00 93.44 254 GLU A C 1
ATOM 2028 O O . GLU A 1 254 ? -52.765 24.788 84.692 1.00 93.44 254 GLU A O 1
ATOM 2033 N N . GLU A 1 255 ? -53.524 23.348 83.155 1.00 93.06 255 GLU A N 1
ATOM 2034 C CA . GLU A 1 255 ? -54.731 22.945 83.892 1.00 93.06 255 GLU A CA 1
ATOM 2035 C C . GLU A 1 255 ? -54.402 22.371 85.276 1.00 93.06 255 GLU A C 1
ATOM 2037 O O . GLU A 1 255 ? -54.957 22.797 86.289 1.00 93.06 255 GLU A O 1
ATOM 2042 N N . VAL A 1 256 ? -53.435 21.455 85.370 1.00 93.12 256 VAL A N 1
ATOM 2043 C CA . VAL A 1 256 ? -52.990 20.906 86.660 1.00 93.12 256 VAL A CA 1
ATOM 2044 C C . VAL A 1 256 ? -52.443 22.015 87.564 1.00 93.12 256 VAL A C 1
ATOM 2046 O O . VAL A 1 256 ? -52.680 22.002 88.775 1.00 93.12 256 VAL A O 1
ATOM 2049 N N . SER A 1 257 ? -51.724 22.992 87.007 1.00 90.62 257 SER A N 1
ATOM 2050 C CA . SER A 1 257 ? -51.190 24.116 87.780 1.00 90.62 257 SER A CA 1
ATOM 2051 C C . SER A 1 257 ? -52.292 25.037 88.324 1.00 90.62 257 SER A C 1
ATOM 2053 O O . SER A 1 257 ? -52.226 25.446 89.488 1.00 90.62 257 SER A O 1
ATOM 2055 N N . THR A 1 258 ? -53.327 25.321 87.528 1.00 91.44 258 THR A N 1
ATOM 2056 C CA . THR A 1 258 ? -54.459 26.170 87.927 1.00 91.44 258 THR A CA 1
ATOM 2057 C C . THR A 1 258 ? -55.332 25.473 88.965 1.00 91.44 258 THR A C 1
ATOM 2059 O O . THR A 1 258 ? -55.637 26.073 89.997 1.00 91.44 258 THR A O 1
ATOM 2062 N N . LEU A 1 259 ? -55.637 24.185 88.776 1.00 89.94 259 LEU A N 1
ATOM 2063 C CA . LEU A 1 259 ? -56.357 23.367 89.756 1.00 89.94 259 LEU A CA 1
ATOM 2064 C C . LEU A 1 259 ? -55.606 23.283 91.089 1.00 89.94 259 LEU A C 1
ATOM 2066 O O . LEU A 1 259 ? -56.218 23.443 92.145 1.00 89.94 259 LEU A O 1
ATOM 2070 N N . ARG A 1 260 ? -54.276 23.106 91.069 1.00 88.19 260 ARG A N 1
ATOM 2071 C CA . ARG A 1 260 ? -53.450 23.132 92.291 1.00 88.19 260 ARG A CA 1
ATOM 2072 C C . ARG A 1 260 ? -53.531 24.475 93.017 1.00 88.19 260 ARG A C 1
ATOM 2074 O O . ARG A 1 260 ? -53.642 24.479 94.242 1.00 88.19 260 ARG A O 1
ATOM 2081 N N . ARG A 1 261 ? -53.504 25.602 92.293 1.00 87.44 261 ARG A N 1
ATOM 2082 C CA . ARG A 1 261 ? -53.685 26.944 92.884 1.00 87.44 261 ARG A CA 1
ATOM 2083 C C . ARG A 1 261 ? -55.076 27.102 93.498 1.00 87.44 261 ARG A C 1
ATOM 2085 O O . ARG A 1 261 ? -55.175 27.464 94.663 1.00 87.44 261 ARG A O 1
ATOM 2092 N N . ALA A 1 262 ? -56.132 26.742 92.768 1.00 87.06 262 ALA A N 1
ATOM 2093 C CA . ALA A 1 262 ? -57.508 26.814 93.260 1.00 87.06 262 ALA A CA 1
ATOM 2094 C C . ALA A 1 262 ? -57.736 25.929 94.498 1.00 87.06 262 ALA A C 1
ATOM 2096 O O . ALA A 1 262 ? -58.389 26.347 95.456 1.00 87.06 262 ALA A O 1
ATOM 2097 N N . GLN A 1 263 ? -57.161 24.723 94.517 1.00 87.12 263 GLN A N 1
ATOM 2098 C CA . GLN A 1 263 ? -57.212 23.827 95.669 1.00 87.12 263 GLN A CA 1
ATOM 2099 C C . GLN A 1 263 ? -56.473 24.419 96.875 1.00 87.12 263 GLN A C 1
ATOM 2101 O O . GLN A 1 263 ? -56.974 24.331 97.997 1.00 87.12 263 GLN A O 1
ATOM 2106 N N . GLN A 1 264 ? -55.309 25.040 96.661 1.00 85.00 264 GLN A N 1
ATOM 2107 C CA . GLN A 1 264 ? -54.569 25.719 97.722 1.00 85.00 264 GLN A CA 1
ATOM 2108 C C . GLN A 1 264 ? -55.351 26.918 98.276 1.00 85.00 264 GLN A C 1
ATOM 2110 O O . GLN A 1 264 ? -55.471 27.054 99.491 1.00 85.00 264 GLN A O 1
ATOM 2115 N N . ASP A 1 265 ? -55.957 27.736 97.415 1.00 84.44 265 ASP A N 1
ATOM 2116 C CA . ASP A 1 265 ? -56.799 28.863 97.829 1.00 84.44 265 ASP A CA 1
ATOM 2117 C C . ASP A 1 265 ? -58.047 28.401 98.590 1.00 84.44 265 ASP A C 1
ATOM 2119 O O . ASP A 1 265 ? -58.419 28.998 99.602 1.00 84.44 265 ASP A O 1
ATOM 2123 N N . SER A 1 266 ? -58.680 27.308 98.153 1.00 83.25 266 SER A N 1
ATOM 2124 C CA . SER A 1 266 ? -59.803 26.693 98.867 1.00 83.25 266 SER A CA 1
ATOM 2125 C C . SER A 1 266 ? -59.384 26.172 100.241 1.00 83.25 266 SER A C 1
ATOM 2127 O O . SER A 1 266 ? -60.098 26.400 101.214 1.00 83.25 266 SER A O 1
ATOM 2129 N N . ARG A 1 267 ? -58.217 25.521 100.349 1.00 83.25 267 ARG A N 1
ATOM 2130 C CA . ARG A 1 267 ? -57.651 25.079 101.635 1.00 83.25 267 ARG A CA 1
ATOM 2131 C C . ARG A 1 267 ? -57.360 26.259 102.561 1.00 83.25 267 ARG A C 1
ATOM 2133 O O . ARG A 1 267 ? -57.716 26.207 103.733 1.00 83.25 267 ARG A O 1
ATOM 2140 N N . ASN A 1 268 ? -56.783 27.339 102.036 1.00 83.19 268 ASN A N 1
ATOM 2141 C CA . ASN A 1 268 ? -56.531 28.563 102.799 1.00 83.19 268 ASN A CA 1
ATOM 2142 C C . ASN A 1 268 ? -57.844 29.198 103.296 1.00 83.19 268 ASN A C 1
ATOM 2144 O O . ASN A 1 268 ? -57.941 29.595 104.457 1.00 83.19 268 ASN A O 1
ATOM 2148 N N . ARG A 1 269 ? -58.881 29.263 102.447 1.00 82.75 269 ARG A N 1
ATOM 2149 C CA . ARG A 1 269 ? -60.220 29.745 102.837 1.00 82.75 269 ARG A CA 1
ATOM 2150 C C . ARG A 1 269 ? -60.864 28.858 103.894 1.00 82.75 269 ARG A C 1
ATOM 2152 O O . ARG A 1 269 ? -61.427 29.390 104.844 1.00 82.75 269 ARG A O 1
ATOM 2159 N N . GLN A 1 270 ? -60.774 27.539 103.741 1.00 80.94 270 GLN A N 1
ATOM 2160 C CA . GLN A 1 270 ? -61.297 26.587 104.715 1.00 80.94 270 GLN A CA 1
ATOM 2161 C C . GLN A 1 270 ? -60.597 26.754 106.068 1.00 80.94 270 GLN A C 1
ATOM 2163 O O . GLN A 1 270 ? -61.279 26.895 107.073 1.00 80.94 270 GLN A O 1
ATOM 2168 N N . SER A 1 271 ? -59.267 26.875 106.084 1.00 81.94 271 SER A N 1
ATOM 2169 C CA . SER A 1 271 ? -58.507 27.162 107.305 1.00 81.94 271 SER A CA 1
ATOM 2170 C C . SER A 1 271 ? -58.910 28.498 107.954 1.00 81.94 271 SER A C 1
ATOM 2172 O O . SER A 1 271 ? -59.078 28.565 109.170 1.00 81.94 271 SER A O 1
ATOM 2174 N N . MET A 1 272 ? -59.146 29.559 107.167 1.00 81.44 272 MET A N 1
ATOM 2175 C CA . MET A 1 272 ? -59.667 30.829 107.698 1.00 81.44 272 MET A CA 1
ATOM 2176 C C . MET A 1 272 ? -61.084 30.710 108.268 1.00 81.44 272 MET A C 1
ATOM 2178 O O . MET A 1 272 ? -61.384 31.329 109.288 1.00 81.44 272 MET A O 1
ATOM 2182 N N . LEU A 1 273 ? -61.968 29.962 107.607 1.00 79.44 273 LEU A N 1
ATOM 2183 C CA . LEU A 1 273 ? -63.329 29.730 108.086 1.00 79.44 273 LEU A CA 1
ATOM 2184 C C . LEU A 1 273 ? -63.327 28.882 109.356 1.00 79.44 273 LEU A C 1
ATOM 2186 O O . LEU A 1 273 ? -64.032 29.233 110.288 1.00 79.44 273 LEU A O 1
ATOM 2190 N N . GLU A 1 274 ? -62.511 27.833 109.430 1.00 79.81 274 GLU A N 1
ATOM 2191 C CA . GLU A 1 274 ? -62.327 27.023 110.639 1.00 79.81 274 GLU A CA 1
ATOM 2192 C C . GLU A 1 274 ? -61.799 27.871 111.803 1.00 79.81 274 GLU A C 1
ATOM 2194 O O . GLU A 1 274 ? -62.324 27.774 112.908 1.00 79.81 274 GLU A O 1
ATOM 2199 N N . SER A 1 275 ? -60.845 28.775 111.551 1.00 77.25 275 SER A N 1
ATOM 2200 C CA . SER A 1 275 ? -60.372 29.742 112.552 1.00 77.25 275 SER A CA 1
ATOM 2201 C C . SER A 1 275 ? -61.488 30.692 113.020 1.00 77.25 275 SER A C 1
ATOM 2203 O O . SER A 1 275 ? -61.713 30.846 114.218 1.00 77.25 275 SER A O 1
ATOM 2205 N N . LYS A 1 276 ? -62.276 31.256 112.092 1.00 78.12 276 LYS A N 1
ATOM 2206 C CA . LYS A 1 276 ? -63.452 32.084 112.425 1.00 78.12 276 LYS A CA 1
ATOM 2207 C C . LYS A 1 276 ? -64.550 31.310 113.152 1.00 78.12 276 LYS A C 1
ATOM 2209 O O . LYS A 1 276 ? -65.228 31.878 113.999 1.00 78.12 276 LYS A O 1
ATOM 2214 N N . VAL A 1 277 ? -64.760 30.036 112.822 1.00 75.31 277 VAL A N 1
ATOM 2215 C CA . VAL A 1 277 ? -65.710 29.162 113.521 1.00 75.31 277 VAL A CA 1
ATOM 2216 C C . VAL A 1 277 ? -65.216 28.894 114.937 1.00 75.31 277 VAL A C 1
ATOM 2218 O O . VAL A 1 277 ? -66.004 29.037 115.860 1.00 75.31 277 VAL A O 1
ATOM 2221 N N . GLN A 1 278 ? -63.925 28.614 115.142 1.00 74.88 278 GLN A N 1
ATOM 2222 C CA . GLN A 1 278 ? -63.344 28.498 116.486 1.00 74.88 278 GLN A CA 1
ATOM 2223 C C . GLN A 1 278 ? -63.497 29.800 117.291 1.00 74.88 278 GLN A C 1
ATOM 2225 O O . GLN A 1 278 ? -63.837 29.760 118.475 1.00 74.88 278 GLN A O 1
ATOM 2230 N N . GLU A 1 279 ? -63.315 30.959 116.655 1.00 72.56 279 GLU A N 1
ATOM 2231 C CA . GLU A 1 279 ? -63.543 32.273 117.265 1.00 72.56 279 GLU A CA 1
ATOM 2232 C C . GLU A 1 279 ? -65.026 32.472 117.638 1.00 72.56 279 GLU A C 1
ATOM 2234 O O . GLU A 1 279 ? -65.340 32.812 118.781 1.00 72.56 279 GLU A O 1
ATOM 2239 N N . LEU A 1 280 ? -65.960 32.166 116.732 1.00 61.88 280 LEU A N 1
ATOM 2240 C CA . LEU A 1 280 ? -67.403 32.234 116.983 1.00 61.88 280 LEU A CA 1
ATOM 2241 C C . LEU A 1 280 ? -67.878 31.214 118.027 1.00 61.88 280 LEU A C 1
ATOM 2243 O O . LEU A 1 280 ? -68.751 31.535 118.826 1.00 61.88 280 LEU A O 1
ATOM 2247 N N . GLU A 1 281 ? -67.311 30.012 118.083 1.00 62.53 281 GLU A N 1
ATOM 2248 C CA . GLU A 1 281 ? -67.585 29.019 119.126 1.00 62.53 281 GLU A CA 1
ATOM 2249 C C . GLU A 1 281 ? -67.060 29.476 120.490 1.00 62.53 281 GLU A C 1
ATOM 2251 O O . GLU A 1 281 ? -67.711 29.237 121.510 1.00 62.53 281 GLU A O 1
ATOM 2256 N N . SER A 1 282 ? -65.924 30.182 120.528 1.00 61.28 282 SER A N 1
ATOM 2257 C CA . SER A 1 282 ? -65.425 30.821 121.750 1.00 61.28 282 SER A CA 1
ATOM 2258 C C . SER A 1 282 ? -66.351 31.951 122.225 1.00 61.28 282 SER A C 1
ATOM 2260 O O . SER A 1 282 ? -66.643 32.043 123.418 1.00 61.28 282 SER A O 1
ATOM 2262 N N . LEU A 1 283 ? -66.912 32.729 121.290 1.00 55.94 283 LEU A N 1
ATOM 2263 C CA . LEU A 1 283 ? -67.924 33.757 121.552 1.00 55.94 283 LEU A CA 1
ATOM 2264 C C . LEU A 1 283 ? -69.270 33.140 121.981 1.00 55.94 283 LEU A C 1
ATOM 2266 O O . LEU A 1 283 ? -69.896 33.613 122.926 1.00 55.94 283 LEU A O 1
ATOM 2270 N N . THR A 1 284 ? -69.690 32.029 121.374 1.00 54.31 284 THR A N 1
ATOM 2271 C CA . THR A 1 284 ? -70.964 31.343 121.672 1.00 54.31 284 THR A CA 1
ATOM 2272 C C . THR A 1 284 ? -70.911 30.580 122.999 1.00 54.31 284 THR A C 1
ATOM 2274 O O . THR A 1 284 ? -71.912 30.503 123.709 1.00 54.31 284 THR A O 1
ATOM 2277 N N . LYS A 1 285 ? -69.734 30.092 123.416 1.00 51.41 285 LYS A N 1
ATOM 2278 C CA . LYS A 1 285 ? -69.512 29.536 124.765 1.00 51.41 285 LYS A CA 1
ATOM 2279 C C . LYS A 1 285 ? -69.677 30.565 125.894 1.00 51.41 285 LYS A C 1
ATOM 2281 O O . LYS A 1 285 ? -69.670 30.159 127.054 1.00 51.41 285 LYS A O 1
ATOM 2286 N N . SER A 1 286 ? -69.866 31.853 125.590 1.00 43.03 286 SER A N 1
ATOM 2287 C CA . SER A 1 286 ? -70.032 32.914 126.593 1.00 43.03 286 SER A CA 1
ATOM 2288 C C . SER A 1 286 ? -71.476 33.391 126.850 1.00 43.03 286 SER A C 1
ATOM 2290 O O . SER A 1 286 ? -71.654 34.314 127.641 1.00 43.03 286 SER A O 1
ATOM 2292 N N . LEU A 1 287 ? -72.525 32.750 126.300 1.00 33.94 287 LEU A N 1
ATOM 2293 C CA . LEU A 1 287 ? -73.930 33.052 126.662 1.00 33.94 287 LEU A CA 1
ATOM 2294 C C . LEU A 1 287 ? -74.797 31.793 126.938 1.00 33.94 287 LEU A C 1
ATOM 2296 O O . LEU A 1 287 ? -74.657 30.799 126.223 1.00 33.94 287 LEU A O 1
ATOM 2300 N N . PRO A 1 288 ? -75.711 31.786 127.945 1.00 39.59 288 PRO A N 1
ATOM 2301 C CA . PRO A 1 288 ? -76.368 30.559 128.406 1.00 39.59 288 PRO A CA 1
ATOM 2302 C C . PRO A 1 288 ? -77.782 30.283 127.838 1.00 39.59 288 PRO A C 1
ATOM 2304 O O . PRO A 1 288 ? -78.623 31.166 127.720 1.00 39.59 288 PRO A O 1
ATOM 2307 N N . ARG A 1 289 ? -77.990 28.982 127.564 1.00 34.44 289 ARG A N 1
ATOM 2308 C CA . ARG A 1 289 ? -79.190 28.114 127.421 1.00 34.44 289 ARG A CA 1
ATOM 2309 C C . ARG A 1 289 ? -80.616 28.709 127.419 1.00 34.44 289 ARG A C 1
ATOM 2311 O O . ARG A 1 289 ? -81.078 29.232 128.427 1.00 34.44 289 ARG A O 1
ATOM 2318 N N . GLY A 1 290 ? -81.391 28.325 126.391 1.00 30.38 290 GLY A N 1
ATOM 2319 C CA . GLY A 1 290 ? -82.862 28.346 126.388 1.00 30.38 290 GLY A CA 1
ATOM 2320 C C . GLY A 1 290 ? -83.515 27.460 125.307 1.00 30.38 290 GLY A C 1
ATOM 2321 O O . GLY A 1 290 ? -83.606 27.863 124.161 1.00 30.38 290 GLY A O 1
ATOM 2322 N N . ALA A 1 291 ? -83.954 26.267 125.727 1.00 28.16 291 ALA A N 1
ATOM 2323 C CA . ALA A 1 291 ? -85.119 25.462 125.314 1.00 28.16 291 ALA A CA 1
ATOM 2324 C C . ALA A 1 291 ? -85.506 25.149 123.836 1.00 28.16 291 ALA A C 1
ATOM 2326 O O . ALA A 1 291 ? -85.821 26.013 123.030 1.00 28.16 291 ALA A O 1
ATOM 2327 N N . SER A 1 292 ? -85.757 23.841 123.660 1.00 29.73 292 SER A N 1
ATOM 2328 C CA . SER A 1 292 ? -86.859 23.188 122.924 1.00 29.73 292 SER A CA 1
ATOM 2329 C C . SER A 1 292 ? -86.654 22.756 121.468 1.00 29.73 292 SER A C 1
ATOM 2331 O O . SER A 1 292 ? -86.700 23.542 120.528 1.00 29.73 292 SER A O 1
ATOM 2333 N N . MET A 1 293 ? -86.575 21.430 121.306 1.00 31.30 293 MET A N 1
ATOM 2334 C CA . MET A 1 293 ? -86.890 20.715 120.072 1.00 31.30 293 MET A CA 1
ATOM 2335 C C . MET A 1 293 ? -88.384 20.809 119.744 1.00 31.30 293 MET A C 1
ATOM 2337 O O . MET A 1 293 ? -89.232 20.664 120.621 1.00 31.30 293 MET A O 1
ATOM 2341 N N . GLY A 1 294 ? -88.680 20.940 118.456 1.00 30.45 294 GLY A N 1
ATOM 2342 C CA . GLY A 1 294 ? -89.984 20.691 117.858 1.00 30.45 294 GLY A CA 1
ATOM 2343 C C . GLY A 1 294 ? -89.776 20.414 116.375 1.00 30.45 294 GLY A C 1
ATOM 2344 O O . GLY A 1 294 ? -89.566 21.335 115.595 1.00 30.45 294 GLY A O 1
ATOM 2345 N N . ALA A 1 295 ? -89.748 19.137 116.002 1.00 34.00 295 ALA A N 1
ATOM 2346 C CA . ALA A 1 295 ? -89.784 18.714 114.609 1.00 34.00 295 ALA A CA 1
ATOM 2347 C C . ALA A 1 295 ? -91.189 18.948 114.033 1.00 34.00 295 ALA A C 1
ATOM 2349 O O . ALA A 1 295 ? -92.157 18.777 114.768 1.00 34.00 295 ALA A O 1
ATOM 2350 N N . ILE A 1 296 ? -91.290 19.268 112.737 1.00 32.12 296 ILE A N 1
ATOM 2351 C CA . ILE A 1 296 ? -92.218 18.654 111.768 1.00 32.12 296 ILE A CA 1
ATOM 2352 C C . ILE A 1 296 ? -91.876 19.141 110.346 1.00 32.12 296 ILE A C 1
ATOM 2354 O O . ILE A 1 296 ? -91.520 20.288 110.102 1.00 32.12 296 ILE A O 1
ATOM 2358 N N . SER A 1 297 ? -91.972 18.171 109.444 1.00 32.97 297 SER A N 1
ATOM 2359 C CA . SER A 1 297 ? -91.772 18.150 107.995 1.00 32.97 297 SER A CA 1
ATOM 2360 C C . SER A 1 297 ? -92.715 19.061 107.189 1.00 32.97 297 SER A C 1
ATOM 2362 O O . SER A 1 297 ? -93.866 19.244 107.580 1.00 32.97 297 SER A O 1
ATOM 2364 N N . SER A 1 298 ? -92.275 19.508 106.001 1.00 34.19 298 SER A N 1
ATOM 2365 C CA . SER A 1 298 ? -92.856 19.150 104.681 1.00 34.19 298 SER A CA 1
ATOM 2366 C C . SER A 1 298 ? -92.832 20.276 103.625 1.00 34.19 298 SER A C 1
ATOM 2368 O O . SER A 1 298 ? -93.000 21.443 103.959 1.00 34.19 298 SER A O 1
ATOM 2370 N N . HIS A 1 299 ? -92.743 19.852 102.346 1.00 33.50 299 HIS A N 1
ATOM 2371 C CA . HIS A 1 299 ? -93.198 20.545 101.117 1.00 33.50 299 HIS A CA 1
ATOM 2372 C C . HIS A 1 299 ? -92.379 21.782 100.642 1.00 33.50 299 HIS A C 1
ATOM 2374 O O . HIS A 1 299 ? -91.917 22.566 101.448 1.00 33.50 299 HIS A O 1
ATOM 2380 N N . ALA A 1 300 ? -92.155 22.091 99.355 1.00 34.06 300 ALA A N 1
ATOM 2381 C CA . ALA A 1 300 ? -92.520 21.505 98.065 1.00 34.06 300 ALA A CA 1
ATOM 2382 C C . ALA A 1 300 ? -91.814 22.270 96.906 1.00 34.06 300 ALA A C 1
ATOM 2384 O O . ALA A 1 300 ? -91.499 23.443 97.067 1.00 34.06 300 ALA A O 1
ATOM 2385 N N . LEU A 1 301 ? -91.767 21.627 95.727 1.00 35.19 301 LEU A N 1
ATOM 2386 C CA . LEU A 1 301 ? -92.048 22.164 94.372 1.00 35.19 301 LEU A CA 1
ATOM 2387 C C . LEU A 1 301 ? -91.040 23.044 93.586 1.00 35.19 301 LEU A C 1
ATOM 2389 O O . LEU A 1 301 ? -90.745 24.165 93.970 1.00 35.19 301 LEU A O 1
ATOM 2393 N N . CYS A 1 302 ? -90.719 22.508 92.387 1.00 36.00 302 CYS A N 1
ATOM 2394 C CA . CYS A 1 302 ? -90.778 23.095 91.022 1.00 36.00 302 CYS A CA 1
ATOM 2395 C C . CYS A 1 302 ? -90.021 24.402 90.722 1.00 36.00 302 CYS A C 1
ATOM 2397 O O . CYS A 1 302 ? -89.982 25.310 91.529 1.00 36.00 302 CYS A O 1
ATOM 2399 N N . ASN A 1 303 ? -89.442 24.662 89.550 1.00 36.81 303 ASN A N 1
ATOM 2400 C CA . ASN A 1 303 ? -89.552 24.221 88.145 1.00 36.81 303 ASN A CA 1
ATOM 2401 C C . ASN A 1 303 ? -88.197 24.635 87.496 1.00 36.81 303 ASN A C 1
ATOM 2403 O O . ASN A 1 303 ? -87.527 25.502 88.043 1.00 36.81 303 ASN A O 1
ATOM 2407 N N . GLY A 1 304 ? -87.679 24.139 86.373 1.00 38.06 304 GLY A N 1
ATOM 2408 C CA . GLY A 1 304 ? -88.294 23.651 85.142 1.00 38.06 304 GLY A CA 1
ATOM 2409 C C . GLY A 1 304 ? -87.688 24.419 83.945 1.00 38.06 304 GLY A C 1
ATOM 2410 O O . GLY A 1 304 ? -87.526 25.632 84.028 1.00 38.06 304 GLY A O 1
ATOM 2411 N N . ASN A 1 305 ? -87.438 23.694 82.846 1.00 37.91 305 ASN A N 1
ATOM 2412 C CA . ASN A 1 305 ? -87.080 24.132 81.479 1.00 37.91 305 ASN A CA 1
ATOM 2413 C C . ASN A 1 305 ? -85.647 24.646 81.231 1.00 37.91 305 ASN A C 1
ATOM 2415 O O . ASN A 1 305 ? -85.085 25.375 82.030 1.00 37.91 305 ASN A O 1
ATOM 2419 N N . GLY A 1 306 ? -85.001 24.347 80.103 1.00 36.06 306 GLY A N 1
ATOM 2420 C CA . GLY A 1 306 ? -85.427 23.628 78.905 1.00 36.06 306 GLY A CA 1
ATOM 2421 C C . GLY A 1 306 ? -84.267 23.564 77.901 1.00 36.06 306 GLY A C 1
ATOM 2422 O O . GLY A 1 306 ? -83.431 24.460 77.842 1.00 36.06 306 GLY A O 1
ATOM 2423 N N . THR A 1 307 ? -84.226 22.466 77.157 1.00 45.81 307 THR A N 1
ATOM 2424 C CA . THR A 1 307 ? -83.483 22.215 75.907 1.00 45.81 307 THR A CA 1
ATOM 2425 C C . THR A 1 307 ? -83.934 23.206 74.804 1.00 45.81 307 THR A C 1
ATOM 2427 O O . THR A 1 307 ? -85.007 23.795 74.979 1.00 45.81 307 THR A O 1
ATOM 2430 N N . PRO A 1 308 ? -83.201 23.432 73.680 1.00 63.38 308 PRO A N 1
ATOM 2431 C CA . PRO A 1 308 ? -82.930 22.381 72.679 1.00 63.38 308 PRO A CA 1
ATOM 2432 C C . PRO A 1 308 ? -81.643 22.467 71.826 1.00 63.38 308 PRO A C 1
ATOM 2434 O O . PRO A 1 308 ? -81.034 23.522 71.700 1.00 63.38 308 PRO A O 1
ATOM 2437 N N . ASN A 1 309 ? -81.366 21.309 71.200 1.00 43.97 309 ASN A N 1
ATOM 2438 C CA . ASN A 1 309 ? -80.487 20.982 70.061 1.00 43.97 309 ASN A CA 1
ATOM 2439 C C . ASN A 1 309 ? -78.997 21.332 70.122 1.00 43.97 309 ASN A C 1
ATOM 2441 O O . ASN A 1 309 ? -78.640 22.517 69.975 1.00 43.97 309 ASN A O 1
#

Organism: Pectinophora gossypiella (NCBI:txid13191)

Mean predicted aligned error: 13.77 Å

Secondary structure (DSSP, 8-state):
-----HHHHHHHHHHHTTTT---HHHHHHHHHHHHHHHHTSHHHHHHHHH-HHHHHHHHHGGGSS-HHHHHHHHHHHHHHHTSTTHHHHHHHHHHHHHHHHT-SSTTHHHHHHHHS-SS--HHHHHHHHHHHHHHHHT-S-HHHHHHHHHHHHHTTHHHHHHHHTT-S-HHHHHHHHHHHTT---HHHHHHHHHHHHHHHHHHHHHHHHHHHHHHHHHHHHHHHHHHHHHHHHHHHHHHHHHHHHHHHHHHHHHHHHHHHHHHHHHHHHHHHHHHHHHHHHHHHTTS----------------------

Radius of gyration: 63.83 Å; Cα contacts (8 Å, |Δi|>4): 144; chains: 1; bounding box: 135×50×189 Å